Protein AF-A0A2N2PX32-F1 (afdb_monomer)

Nearest PDB structures (foldseek):
  2h36-assembly1_X  TM=6.990E-01  e=6.502E-02  Sulfolobus islandicus filamentous virus
  5evh-assembly1_A-2  TM=5.355E-01  e=1.641E-01  Kribbella flavida DSM 17836
  3blz-assembly1_D  TM=6.527E-01  e=1.976E+00  Shewanella baltica OS155
  2c11-assembly2_D  TM=5.152E-01  e=2.218E+00  Homo sapiens
  2c10-assembly2_C  TM=5.177E-01  e=2.963E+00  Homo sapiens

Solvent-accessible surface area (backbone atoms only — not comparable to full-atom values): 11034 Å² total; per-residue (Å²): 134,66,88,46,91,34,64,37,62,70,58,41,52,50,50,50,36,48,42,57,74,58,55,36,45,92,51,42,73,44,69,49,61,63,47,76,48,83,49,101,78,36,36,38,38,37,38,33,37,33,30,74,81,63,25,36,41,39,34,38,35,35,30,35,78,55,96,70,26,23,32,74,59,26,39,37,42,38,37,41,39,68,70,22,38,34,42,33,43,37,34,56,77,61,81,76,66,93,85,62,85,84,57,82,46,43,89,88,71,73,54,72,78,50,56,24,24,37,35,40,33,31,41,72,93,44,34,100,53,61,83,79,45,63,76,57,29,42,69,95,56,39,54,69,41,72,48,74,90,79,50,72,48,54,57,51,45,54,47,34,56,77,76,35,60,92,52,54,74,47,56,79,76,41,82,52,75,79,47,64,64,48,43,62,73,76,42,73,74,63,69,80,73,114

Secondary structure (DSSP, 8-state):
--S---SSHHHHHHHHHHIIIIISTTTEEEEEEEEEEEETTEEEEEEEEEETTS-EEEEEEEEEEETTEEEEEEEEEEEE-TTSEEEEEEE-SS-PPTT-TTS---TTT-PPPPSEEEEEEE-GGG-TTGGGS-GGGBTT---EEE-----HHHHHHHHHHHH-GGGGGGGGGS--HHHHHHHHHH-TTGGGG-

Mean predicted aligned error: 9.81 Å

pLDDT: mean 76.53, std 17.72, range [29.8, 95.81]

Radius of gyration: 17.45 Å; Cα contacts (8 Å, |Δi|>4): 334; chains: 1; bounding box: 39×48×45 Å

Sequence (194 aa):
MSLIQEPSVGKYANRMKGLFYTHLEPIAVSTKGPTSTPARDQTILEYGVTFCDNSILRGMETLIEEGGRVEAIRYGYEYQRPSGFFFFYEMEQTPQPPGDKDSPIDAATQIRKPYCHLHVGAQKESIDRLEGFPPELRKHDGPHYGTFRVSLDYVLAVIVVNYFPEHKAVLSALNLGDFLDRTRTQFPTAYHLI

Foldseek 3Di:
DAPFPALDPVVVLVLQQCLVVPLCVVFFPDWPRWDWDDDPQWIKTWIWTQTPQRKIKIKIFIWGRDPRTIHTLWMKIKIAGLQQKIKIWTADNDPDDPPDPPAPQVPPPSDHAARIWMFIAGDPVRHPCSVPDDPCRYPPNTDTHDDDDDDPLRVVQVCCLQPVVVSCVSNVSGPCPVPVVVCVPPPVPVVVSD

Structure (mmCIF, N/CA/C/O backbone):
data_AF-A0A2N2PX32-F1
#
_entry.id   AF-A0A2N2PX32-F1
#
loop_
_atom_site.group_PDB
_atom_site.id
_atom_site.type_symbol
_atom_site.label_atom_id
_atom_site.label_alt_id
_atom_site.label_comp_id
_atom_site.label_asym_id
_atom_site.label_entity_id
_atom_site.label_seq_id
_atom_site.pdbx_PDB_ins_code
_atom_site.Cartn_x
_atom_site.Cartn_y
_atom_site.Cartn_z
_atom_site.occupancy
_atom_site.B_iso_or_equiv
_atom_site.auth_seq_id
_atom_site.auth_comp_id
_atom_site.auth_asym_id
_atom_site.auth_atom_id
_atom_site.pdbx_PDB_model_num
ATOM 1 N N . MET A 1 1 ? -15.756 9.655 6.479 1.00 53.34 1 MET A N 1
ATOM 2 C CA . MET A 1 1 ? -16.254 8.297 6.141 1.00 53.34 1 MET A CA 1
ATOM 3 C C . MET A 1 1 ? -15.052 7.373 6.144 1.00 53.34 1 MET A C 1
ATOM 5 O O . MET A 1 1 ? -14.137 7.625 5.367 1.00 53.34 1 MET A O 1
ATOM 9 N N . SER A 1 2 ? -15.042 6.372 7.026 1.00 56.12 2 SER A N 1
ATOM 10 C CA . SER A 1 2 ? -13.929 5.424 7.148 1.00 56.12 2 SER A CA 1
ATOM 11 C C . SER A 1 2 ? -13.837 4.490 5.934 1.00 56.12 2 SER A C 1
ATOM 13 O O . SER A 1 2 ? -14.863 4.088 5.388 1.00 56.12 2 SER A O 1
ATOM 15 N N . LEU A 1 3 ? -12.606 4.167 5.525 1.00 69.12 3 LEU A N 1
ATOM 16 C CA . LEU A 1 3 ? -12.288 3.120 4.545 1.00 69.12 3 LEU A CA 1
ATOM 17 C C . LEU A 1 3 ? -12.084 1.742 5.186 1.00 69.12 3 LEU A C 1
ATOM 19 O O . LEU A 1 3 ? -11.936 0.748 4.481 1.00 69.12 3 LEU A O 1
ATOM 23 N N . ILE A 1 4 ? -12.028 1.691 6.514 1.00 76.44 4 ILE A N 1
ATOM 24 C CA . ILE A 1 4 ? -11.769 0.483 7.281 1.00 76.44 4 ILE A CA 1
ATOM 25 C C . ILE A 1 4 ? -13.086 0.058 7.927 1.00 76.44 4 ILE A C 1
ATOM 27 O O . ILE A 1 4 ? -13.679 0.789 8.717 1.00 76.44 4 ILE A O 1
ATOM 31 N N . GLN A 1 5 ? -13.548 -1.142 7.584 1.00 75.75 5 GLN A N 1
ATOM 32 C CA . GLN A 1 5 ? -14.826 -1.682 8.063 1.00 75.75 5 GLN A CA 1
ATOM 33 C C . GLN A 1 5 ? -14.715 -2.421 9.407 1.00 75.75 5 GLN A C 1
ATOM 35 O O . GLN A 1 5 ? -15.693 -2.975 9.904 1.00 75.75 5 GLN A O 1
ATOM 40 N N . GLU A 1 6 ? -13.526 -2.441 10.003 1.00 84.19 6 GLU A N 1
ATOM 41 C CA . GLU A 1 6 ? -13.272 -3.168 11.240 1.00 84.19 6 GLU A CA 1
ATOM 42 C C . GLU A 1 6 ? -13.721 -2.370 12.473 1.00 84.19 6 GLU A C 1
ATOM 44 O O . GLU A 1 6 ? -13.539 -1.149 12.526 1.00 84.19 6 GLU A O 1
ATOM 49 N N . PRO A 1 7 ? -14.282 -3.043 13.495 1.00 79.88 7 PRO A N 1
ATOM 50 C CA . PRO A 1 7 ? -14.828 -2.368 14.669 1.00 79.88 7 PRO A CA 1
ATOM 51 C C . PRO A 1 7 ? -13.762 -2.048 15.727 1.00 79.88 7 PRO A C 1
ATOM 53 O O . PRO A 1 7 ? -14.075 -1.403 16.721 1.00 79.88 7 PRO A O 1
ATOM 56 N N . SER A 1 8 ? -12.524 -2.526 15.553 1.00 88.50 8 SER A N 1
ATOM 57 C CA . SER A 1 8 ? -11.384 -2.160 16.399 1.00 88.50 8 SER A CA 1
ATOM 58 C C . SER A 1 8 ? -10.055 -2.309 15.662 1.00 88.50 8 SER A C 1
ATOM 60 O O . SER A 1 8 ? -9.912 -3.135 14.753 1.00 88.50 8 SER A O 1
ATOM 62 N N . VAL A 1 9 ? -9.056 -1.540 16.089 1.00 87.69 9 VAL A N 1
ATOM 63 C CA . VAL A 1 9 ? -7.689 -1.554 15.559 1.00 87.69 9 VAL A CA 1
ATOM 64 C C . VAL A 1 9 ? -7.074 -2.937 15.719 1.00 87.69 9 VAL A C 1
ATOM 66 O O . VAL A 1 9 ? -6.400 -3.416 14.813 1.00 87.69 9 VAL A O 1
ATOM 69 N N . GLY A 1 10 ? -7.349 -3.626 16.831 1.00 86.88 10 GLY A N 1
ATOM 70 C CA . GLY A 1 10 ? -6.870 -4.992 17.049 1.00 86.88 10 GLY A CA 1
ATOM 71 C C . GLY A 1 10 ? -7.393 -5.981 16.001 1.00 86.88 10 GLY A C 1
ATOM 72 O O . GLY A 1 10 ? -6.627 -6.800 15.490 1.00 86.88 10 GLY A O 1
ATOM 73 N N . LYS A 1 11 ? -8.678 -5.891 15.632 1.00 89.19 11 LYS A N 1
ATOM 74 C CA . LYS A 1 11 ? -9.256 -6.726 14.564 1.00 89.19 11 LYS A CA 1
ATOM 75 C C . LYS A 1 11 ? -8.693 -6.361 13.199 1.00 89.19 11 LYS A C 1
ATOM 77 O O . LYS A 1 11 ? -8.318 -7.260 12.452 1.00 89.19 11 LYS A O 1
ATOM 82 N N . TYR A 1 12 ? -8.539 -5.069 12.922 1.00 89.69 12 TYR A N 1
ATOM 83 C CA . TYR A 1 12 ? -7.900 -4.601 11.698 1.00 89.69 12 TYR A CA 1
ATOM 84 C C . TYR A 1 12 ? -6.460 -5.098 11.558 1.00 89.69 12 TYR A C 1
ATOM 86 O O . TYR A 1 12 ? -6.130 -5.737 10.562 1.00 89.69 12 TYR A O 1
ATOM 94 N N . ALA A 1 13 ? -5.627 -4.920 12.584 1.00 88.50 13 ALA A N 1
ATOM 95 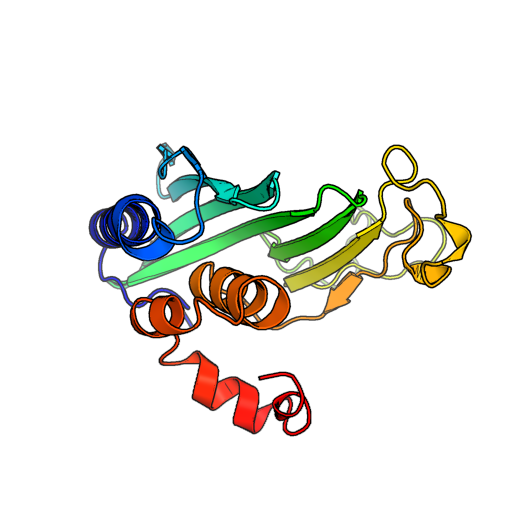C CA . ALA A 1 13 ? -4.253 -5.406 12.595 1.00 88.50 13 ALA A CA 1
ATOM 96 C C . ALA A 1 13 ? -4.186 -6.932 12.406 1.00 88.50 13 ALA A C 1
ATOM 98 O O . ALA A 1 13 ? -3.346 -7.421 11.653 1.00 88.50 13 ALA A O 1
ATOM 99 N N . ASN A 1 14 ? -5.086 -7.695 13.037 1.00 89.06 14 ASN A N 1
ATOM 100 C CA . ASN A 1 14 ? -5.154 -9.149 12.863 1.00 89.06 14 ASN A CA 1
ATOM 101 C C . ASN A 1 14 ? -5.591 -9.559 11.451 1.00 89.06 14 ASN A C 1
ATOM 103 O O . ASN A 1 14 ? -4.994 -10.475 10.884 1.00 89.06 14 ASN A O 1
ATOM 107 N N . ARG A 1 15 ? -6.567 -8.865 10.853 1.00 90.75 15 ARG A N 1
ATOM 108 C CA . ARG A 1 15 ? -6.935 -9.064 9.445 1.00 90.75 15 ARG A CA 1
ATOM 109 C C . ARG A 1 15 ? -5.739 -8.804 8.538 1.00 90.75 15 ARG A C 1
ATOM 111 O O . ARG A 1 15 ? -5.472 -9.603 7.648 1.00 90.75 15 ARG A O 1
ATOM 118 N N . MET A 1 16 ? -4.984 -7.735 8.797 1.00 89.19 16 MET A N 1
ATOM 119 C CA . MET A 1 16 ? -3.771 -7.435 8.040 1.00 89.19 16 MET A CA 1
ATOM 120 C C . MET A 1 16 ? -2.706 -8.512 8.204 1.00 89.19 16 MET A C 1
ATOM 122 O O . MET A 1 16 ? -2.146 -8.951 7.208 1.00 89.19 16 MET A O 1
ATOM 126 N N . LYS A 1 17 ? -2.488 -9.048 9.409 1.00 88.00 17 LYS A N 1
ATOM 127 C CA . LYS A 1 17 ? -1.620 -10.228 9.578 1.00 88.00 17 LYS A CA 1
ATOM 128 C C . LYS A 1 17 ? -2.084 -11.387 8.696 1.00 88.00 17 LYS A C 1
ATOM 130 O O . LYS A 1 17 ? -1.275 -11.911 7.941 1.00 88.00 17 LYS A O 1
ATOM 135 N N . GLY A 1 18 ? -3.366 -11.751 8.748 1.00 88.75 18 GLY A N 1
ATOM 136 C CA . GLY A 1 18 ? -3.920 -12.829 7.921 1.00 88.75 18 GLY A CA 1
ATOM 137 C C . GLY A 1 18 ? -3.747 -12.583 6.418 1.00 88.75 18 GLY A C 1
ATOM 138 O O . GLY A 1 18 ? -3.336 -13.481 5.687 1.00 88.75 18 GLY A O 1
ATOM 139 N N . LEU A 1 19 ? -3.971 -11.348 5.961 1.00 89.50 19 LEU A N 1
ATOM 140 C CA . LEU A 1 19 ? -3.754 -10.958 4.568 1.00 89.50 19 LEU A CA 1
ATOM 141 C C . LEU A 1 19 ? -2.309 -11.225 4.131 1.00 89.50 19 LEU A C 1
ATOM 143 O O . LEU A 1 19 ? -2.093 -11.948 3.163 1.00 89.50 19 LEU A O 1
ATOM 147 N N . PHE A 1 20 ? -1.327 -10.702 4.866 1.00 88.12 20 PHE A N 1
ATOM 148 C CA . PHE A 1 20 ? 0.082 -10.843 4.498 1.00 88.12 20 PHE A CA 1
ATOM 149 C C . PHE A 1 20 ? 0.599 -12.281 4.645 1.00 88.12 20 PHE A C 1
ATOM 151 O O . PHE A 1 20 ? 1.288 -12.762 3.754 1.00 88.12 20 PHE A O 1
ATOM 158 N N . TYR A 1 21 ? 0.267 -12.975 5.736 1.00 85.12 21 TYR A N 1
ATOM 159 C CA . TYR A 1 21 ? 0.834 -14.298 6.030 1.00 85.12 21 TYR A CA 1
ATOM 160 C C . TYR A 1 21 ? 0.129 -15.465 5.338 1.00 85.12 21 TYR A C 1
ATOM 162 O O . TYR A 1 21 ? 0.706 -16.543 5.258 1.00 85.12 21 TYR A O 1
ATOM 170 N N . THR A 1 22 ? -1.114 -15.292 4.889 1.00 87.69 22 THR A N 1
ATOM 171 C CA . THR A 1 22 ? -1.901 -16.388 4.305 1.00 87.69 22 THR A CA 1
ATOM 172 C C . THR A 1 22 ? -2.291 -16.086 2.871 1.00 87.69 22 THR A C 1
ATOM 174 O O . THR A 1 22 ? -2.062 -16.892 1.980 1.00 87.69 22 THR A O 1
ATOM 177 N N . HIS A 1 23 ? -2.871 -14.917 2.619 1.00 89.00 23 HIS A N 1
ATOM 178 C CA . HIS A 1 23 ? -3.459 -14.640 1.311 1.00 89.00 23 HIS A CA 1
ATOM 179 C C . HIS A 1 23 ? -2.448 -14.114 0.289 1.00 89.00 23 HIS A C 1
ATOM 181 O O . HIS A 1 23 ? -2.607 -14.384 -0.897 1.00 89.00 23 HIS A O 1
ATOM 187 N N . LEU A 1 24 ? -1.404 -13.403 0.728 1.00 90.19 24 LEU A N 1
ATOM 188 C CA . LEU A 1 24 ? -0.313 -12.964 -0.148 1.00 90.19 24 LEU A CA 1
ATOM 189 C C . LEU A 1 24 ? 0.775 -14.027 -0.350 1.00 90.19 24 LEU A C 1
ATOM 191 O O . LEU A 1 24 ? 1.642 -13.816 -1.193 1.00 90.19 24 LEU A O 1
ATOM 195 N N . GLU A 1 25 ? 0.722 -15.165 0.353 1.00 90.56 25 GLU A N 1
ATOM 196 C CA . GLU A 1 25 ? 1.694 -16.265 0.219 1.00 90.56 25 GLU A CA 1
ATOM 197 C C . GLU A 1 25 ? 2.012 -16.633 -1.247 1.00 90.56 25 GLU A C 1
ATOM 199 O O . GLU A 1 25 ? 3.194 -16.755 -1.564 1.00 90.56 25 GLU A O 1
ATOM 204 N N . PRO A 1 26 ? 1.039 -16.723 -2.183 1.00 91.62 26 PRO A N 1
ATOM 205 C CA . PRO A 1 26 ? 1.335 -17.118 -3.562 1.00 91.62 26 PRO A CA 1
ATOM 206 C C . PRO A 1 26 ? 2.256 -16.154 -4.321 1.00 91.62 26 PRO A C 1
ATOM 208 O O . PRO A 1 26 ? 2.847 -16.550 -5.321 1.00 91.62 26 PRO A O 1
ATOM 211 N N . ILE A 1 27 ? 2.353 -14.897 -3.875 1.00 92.00 27 ILE A N 1
ATOM 212 C CA . ILE A 1 27 ? 3.115 -13.833 -4.546 1.00 92.00 27 ILE A CA 1
ATOM 213 C C . ILE A 1 27 ? 4.206 -13.218 -3.668 1.00 92.00 27 ILE A C 1
ATOM 215 O O . ILE A 1 27 ? 5.006 -12.425 -4.160 1.00 92.00 27 ILE A O 1
ATOM 219 N N . ALA A 1 28 ? 4.261 -13.558 -2.380 1.00 91.81 28 ALA A N 1
ATOM 220 C CA . ALA A 1 28 ? 5.188 -12.988 -1.412 1.00 91.81 28 ALA A CA 1
ATOM 221 C C . ALA A 1 28 ? 6.331 -13.960 -1.093 1.00 91.81 28 ALA A C 1
ATOM 223 O O . ALA A 1 28 ? 6.104 -15.111 -0.738 1.00 91.81 28 ALA A O 1
ATOM 224 N N . VAL A 1 29 ? 7.573 -13.473 -1.143 1.00 90.25 29 VAL A N 1
ATOM 225 C CA . VAL A 1 29 ? 8.761 -14.229 -0.694 1.00 90.25 29 VAL A CA 1
ATOM 226 C C . VAL A 1 29 ? 9.165 -13.884 0.731 1.00 90.25 29 VAL A C 1
ATOM 228 O O . VAL A 1 29 ? 9.784 -14.690 1.420 1.00 90.25 29 VAL A O 1
ATOM 231 N N . SER A 1 30 ? 8.828 -12.681 1.196 1.00 87.44 30 SER A N 1
ATOM 232 C CA . SER A 1 30 ? 9.006 -12.319 2.596 1.00 87.44 30 SER A CA 1
ATOM 233 C C . SER A 1 30 ? 8.004 -11.258 3.009 1.00 87.44 30 SER A C 1
ATOM 235 O O . SER A 1 30 ? 7.693 -10.346 2.244 1.0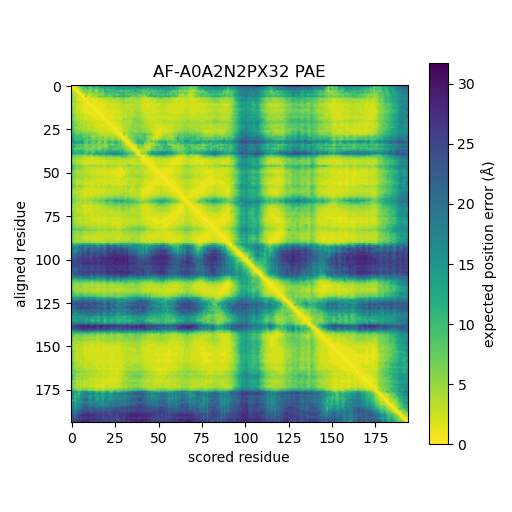0 87.44 30 SER A O 1
ATOM 237 N N . THR A 1 31 ? 7.535 -11.352 4.246 1.00 83.19 31 THR A N 1
ATOM 238 C CA . THR A 1 31 ? 6.620 -10.378 4.836 1.00 83.19 31 THR A CA 1
ATOM 239 C C . THR A 1 31 ? 7.188 -9.885 6.155 1.00 83.19 31 THR A C 1
ATOM 241 O O . THR A 1 31 ? 7.425 -10.667 7.078 1.00 83.19 31 THR A O 1
ATOM 244 N N . LYS A 1 32 ? 7.351 -8.572 6.277 1.00 76.88 32 LYS A N 1
ATOM 245 C CA . LYS A 1 32 ? 7.374 -7.894 7.569 1.00 76.88 32 LYS A CA 1
ATOM 246 C C . LYS A 1 32 ? 5.921 -7.653 7.952 1.00 76.88 32 LYS A C 1
ATOM 248 O O . LYS A 1 32 ? 5.277 -6.742 7.432 1.00 76.88 32 LYS A O 1
ATOM 253 N N . GLY A 1 33 ? 5.396 -8.540 8.797 1.00 62.12 33 GLY A N 1
ATOM 254 C CA . GLY A 1 33 ? 4.027 -8.433 9.286 1.00 62.12 33 GLY A CA 1
ATOM 255 C C . GLY A 1 33 ? 3.781 -7.087 9.975 1.00 62.12 33 GLY A C 1
ATOM 256 O O . GLY A 1 33 ? 4.742 -6.445 10.413 1.00 62.12 33 GLY A O 1
ATOM 257 N N . PRO A 1 34 ? 2.509 -6.668 10.094 1.00 69.62 34 PRO A N 1
ATOM 258 C CA . PRO A 1 34 ? 2.163 -5.420 10.752 1.00 69.62 34 PRO A CA 1
ATOM 259 C C . PRO A 1 34 ? 2.795 -5.319 12.131 1.00 69.62 34 PRO A C 1
ATOM 261 O O . PRO A 1 34 ? 2.478 -6.113 13.026 1.00 69.62 34 PRO A O 1
ATOM 264 N N . THR A 1 35 ? 3.653 -4.321 12.298 1.00 77.69 35 THR A N 1
ATOM 265 C CA . THR A 1 35 ? 4.139 -3.912 13.614 1.00 77.69 35 THR A CA 1
ATOM 266 C C . THR A 1 35 ? 3.229 -2.801 14.107 1.00 77.69 35 THR A C 1
ATOM 268 O O . THR A 1 35 ? 3.018 -1.817 13.403 1.00 77.69 35 THR A O 1
ATOM 271 N N . SER A 1 36 ? 2.631 -2.997 15.282 1.00 78.81 36 SER A N 1
ATOM 272 C CA . SER A 1 36 ? 1.709 -2.036 15.882 1.00 78.81 36 SER A CA 1
ATOM 273 C C . SER A 1 36 ? 2.384 -1.291 17.022 1.00 78.81 36 SER A C 1
ATOM 275 O O . SER A 1 36 ? 2.762 -1.918 18.014 1.00 78.81 36 SER A O 1
ATOM 277 N N . THR A 1 37 ? 2.462 0.031 16.912 1.00 81.31 37 THR A N 1
ATOM 278 C CA . THR A 1 37 ? 2.984 0.897 17.972 1.00 81.31 37 THR A CA 1
ATOM 279 C C . THR A 1 37 ? 1.856 1.788 18.499 1.00 81.31 37 THR A C 1
ATOM 281 O O . THR A 1 37 ? 1.357 2.633 17.750 1.00 81.31 37 THR A O 1
ATOM 284 N N . PRO A 1 38 ? 1.415 1.613 19.758 1.00 78.38 38 PRO A N 1
ATOM 285 C CA . PRO A 1 38 ? 0.421 2.497 20.359 1.00 78.38 38 PRO A CA 1
ATOM 286 C C . PRO A 1 38 ? 1.026 3.878 20.657 1.00 78.38 38 PRO A C 1
ATOM 288 O O . PRO A 1 38 ? 2.136 3.980 21.180 1.00 78.38 38 PRO A O 1
ATOM 291 N N . ALA A 1 39 ? 0.280 4.943 20.367 1.00 72.19 39 ALA A N 1
ATOM 292 C CA . ALA A 1 39 ? 0.655 6.331 20.621 1.00 72.19 39 ALA A CA 1
ATOM 293 C C . ALA A 1 39 ? -0.554 7.108 21.168 1.00 72.19 39 ALA A C 1
ATOM 295 O O . ALA A 1 39 ? -1.398 7.527 20.395 1.00 72.19 39 ALA A O 1
ATOM 296 N N . ARG A 1 40 ? -0.643 7.309 22.493 1.00 77.75 40 ARG A N 1
ATOM 297 C CA . ARG A 1 40 ? -1.775 7.962 23.200 1.00 77.75 40 ARG A CA 1
ATOM 298 C C . ARG A 1 40 ? -3.172 7.477 22.758 1.00 77.75 40 ARG A C 1
ATOM 300 O O . ARG A 1 40 ? -3.692 6.557 23.373 1.00 77.75 40 ARG A O 1
ATOM 307 N N . ASP A 1 41 ? -3.765 8.121 21.758 1.00 80.75 41 ASP A N 1
ATOM 308 C CA . ASP A 1 41 ? -5.102 7.922 21.179 1.00 80.75 41 ASP A CA 1
ATOM 309 C C . ASP A 1 41 ? -5.069 7.316 19.760 1.00 80.75 41 ASP A C 1
ATOM 311 O O . ASP A 1 41 ? -6.101 7.138 19.117 1.00 80.75 41 ASP A O 1
ATOM 315 N N . GLN A 1 42 ? -3.874 6.992 19.273 1.00 88.38 42 GLN A N 1
ATOM 316 C CA . GLN A 1 42 ? -3.590 6.515 17.928 1.00 88.38 42 GLN A CA 1
ATOM 317 C C . GLN A 1 42 ? -2.846 5.180 17.969 1.00 88.38 42 GLN A C 1
ATOM 319 O O . GLN A 1 42 ? -2.143 4.844 18.925 1.00 88.38 42 GLN A O 1
ATOM 324 N N . THR A 1 43 ? -2.956 4.415 16.889 1.00 89.88 43 THR A N 1
ATOM 325 C CA . THR A 1 43 ? -2.112 3.247 16.635 1.00 89.88 43 THR A CA 1
ATOM 326 C C . THR A 1 43 ? -1.441 3.388 15.285 1.00 89.88 43 THR A C 1
ATOM 328 O O . THR A 1 43 ? -2.112 3.585 14.277 1.00 89.88 43 THR A O 1
ATOM 331 N N . ILE A 1 44 ? -0.119 3.252 15.263 1.00 91.12 44 ILE A N 1
ATOM 332 C CA . ILE A 1 44 ? 0.650 3.212 14.023 1.00 91.12 44 ILE A CA 1
ATOM 333 C C . ILE A 1 44 ? 0.814 1.750 13.619 1.00 91.12 44 ILE A C 1
ATOM 335 O O . ILE A 1 44 ? 1.294 0.948 14.424 1.00 91.12 44 ILE A O 1
ATOM 339 N N . LEU A 1 45 ? 0.410 1.410 12.397 1.00 91.56 45 LEU A N 1
ATOM 340 C CA . LEU A 1 45 ? 0.658 0.109 11.781 1.00 91.56 45 LEU A CA 1
ATOM 341 C C . LEU A 1 45 ? 1.656 0.262 10.639 1.00 91.56 45 LEU A C 1
ATOM 343 O O . LEU A 1 45 ? 1.445 1.071 9.741 1.00 91.56 45 LEU A O 1
ATOM 347 N N . GLU A 1 46 ? 2.721 -0.533 10.666 1.00 92.00 46 GLU A N 1
ATOM 348 C CA . GLU A 1 46 ? 3.743 -0.567 9.617 1.00 92.00 46 GLU A CA 1
ATOM 349 C C . GLU A 1 46 ? 3.803 -1.942 8.962 1.00 92.00 46 GLU A C 1
ATOM 351 O O . GLU A 1 46 ? 3.872 -2.953 9.660 1.00 92.00 46 GLU A O 1
ATOM 356 N N . TYR A 1 47 ? 3.842 -1.982 7.633 1.00 88.94 47 TYR A N 1
ATOM 357 C CA . TYR A 1 47 ? 3.815 -3.207 6.837 1.00 88.94 47 TYR A CA 1
ATOM 358 C C . TYR A 1 47 ? 4.967 -3.231 5.838 1.00 88.94 47 TYR A C 1
ATOM 360 O O . TYR A 1 47 ? 5.373 -2.196 5.303 1.00 88.94 47 TYR A O 1
ATOM 368 N N . GLY A 1 48 ? 5.450 -4.428 5.517 1.00 92.00 48 GLY A N 1
ATOM 369 C CA . GLY A 1 48 ? 6.367 -4.622 4.403 1.00 92.00 48 GLY A CA 1
ATOM 370 C C . GLY A 1 48 ? 6.189 -5.985 3.755 1.00 92.00 48 GLY A C 1
ATOM 371 O O . GLY A 1 48 ? 6.057 -6.992 4.444 1.00 92.00 48 GLY A O 1
ATOM 372 N N . VAL A 1 49 ? 6.237 -6.041 2.433 1.00 93.88 49 VAL A N 1
ATOM 373 C CA . VAL A 1 49 ? 6.287 -7.296 1.681 1.00 93.88 49 VAL A CA 1
ATOM 374 C C . VAL A 1 49 ? 7.290 -7.171 0.549 1.00 93.88 49 VAL A C 1
ATOM 376 O O . VAL A 1 49 ? 7.358 -6.142 -0.119 1.00 93.88 49 VAL A O 1
ATOM 379 N N . THR A 1 50 ? 8.068 -8.228 0.361 1.00 95.44 50 THR A N 1
ATOM 380 C CA . THR A 1 50 ? 8.847 -8.454 -0.853 1.00 95.44 50 THR A CA 1
ATOM 381 C C . THR A 1 50 ? 8.130 -9.526 -1.653 1.00 95.44 50 THR A C 1
ATOM 383 O O . THR A 1 50 ? 7.868 -10.614 -1.129 1.00 95.44 50 THR A O 1
ATOM 386 N N . PHE A 1 51 ? 7.815 -9.218 -2.904 1.00 95.38 51 PHE A N 1
ATOM 387 C CA . PHE A 1 51 ? 7.142 -10.128 -3.818 1.00 95.38 51 PHE A CA 1
ATOM 388 C C . PHE A 1 51 ? 8.139 -11.004 -4.584 1.00 95.38 51 PHE A C 1
ATOM 390 O O . PHE A 1 51 ? 9.344 -10.740 -4.596 1.00 95.38 51 PHE A O 1
ATOM 397 N N . CYS A 1 52 ? 7.644 -12.063 -5.223 1.00 94.56 52 CYS A N 1
ATOM 398 C CA . CYS A 1 52 ? 8.462 -13.038 -5.948 1.00 94.56 52 CYS A CA 1
ATOM 399 C C . CYS A 1 52 ? 9.212 -12.466 -7.161 1.00 94.56 52 CYS A C 1
ATOM 401 O O . CYS A 1 52 ? 10.238 -13.018 -7.554 1.00 94.56 52 CYS A O 1
ATOM 403 N N . ASP A 1 53 ? 8.770 -11.331 -7.705 1.00 92.94 53 ASP A N 1
ATOM 404 C CA . ASP A 1 53 ? 9.479 -10.584 -8.749 1.00 92.94 53 ASP A CA 1
ATOM 405 C C . ASP A 1 53 ? 10.558 -9.630 -8.190 1.00 92.94 53 ASP A C 1
ATOM 407 O O . ASP A 1 53 ? 11.167 -8.880 -8.950 1.00 92.94 53 ASP A O 1
ATOM 411 N N . ASN A 1 54 ? 10.826 -9.672 -6.878 1.00 93.06 54 ASN A N 1
ATOM 412 C CA . ASN A 1 54 ? 11.698 -8.770 -6.114 1.00 93.06 54 ASN A CA 1
ATOM 413 C C . ASN A 1 54 ? 11.194 -7.323 -5.979 1.00 93.06 54 ASN A C 1
ATOM 415 O O . ASN A 1 54 ? 11.941 -6.457 -5.516 1.00 93.06 54 ASN A O 1
ATOM 419 N N . SER A 1 55 ? 9.948 -7.033 -6.353 1.00 94.81 55 SER A N 1
ATOM 420 C CA . SER A 1 55 ? 9.311 -5.773 -5.976 1.00 94.81 55 SER A CA 1
ATOM 421 C C . SER A 1 55 ? 9.015 -5.731 -4.477 1.00 94.81 55 SER A C 1
ATOM 423 O O . SER A 1 55 ? 8.956 -6.755 -3.791 1.00 94.81 55 SER A O 1
ATOM 425 N N . ILE A 1 56 ? 8.872 -4.523 -3.941 1.00 95.31 56 ILE A N 1
ATOM 426 C CA . ILE A 1 56 ? 8.709 -4.273 -2.513 1.00 95.31 56 ILE A CA 1
ATOM 427 C C . ILE A 1 56 ? 7.531 -3.325 -2.320 1.00 95.31 56 ILE A C 1
ATOM 429 O O . ILE A 1 56 ? 7.515 -2.247 -2.903 1.00 95.31 56 ILE A O 1
ATOM 433 N N . LEU A 1 57 ? 6.586 -3.691 -1.455 1.00 95.81 57 LEU A N 1
ATOM 434 C CA . LEU A 1 57 ? 5.583 -2.776 -0.910 1.00 95.81 57 LEU A CA 1
ATOM 435 C C . LEU A 1 57 ? 5.922 -2.478 0.550 1.00 95.81 57 LEU A C 1
ATOM 437 O O . LEU A 1 57 ? 6.137 -3.394 1.345 1.00 95.81 57 LEU A O 1
ATOM 441 N N . ARG A 1 58 ? 5.942 -1.198 0.913 1.00 95.50 58 ARG A N 1
ATOM 442 C CA . ARG A 1 58 ? 6.042 -0.707 2.291 1.00 95.50 58 ARG A CA 1
ATOM 443 C C . ARG A 1 58 ? 4.831 0.153 2.593 1.00 95.50 58 ARG A C 1
ATOM 445 O O . ARG A 1 58 ? 4.389 0.920 1.743 1.00 95.50 58 ARG A O 1
ATOM 452 N N . GLY A 1 59 ? 4.292 0.020 3.794 1.00 93.81 59 GLY A N 1
ATOM 453 C CA . GLY A 1 59 ? 3.109 0.755 4.209 1.00 93.81 59 GLY A CA 1
ATOM 454 C C . GLY A 1 59 ? 3.240 1.282 5.626 1.00 93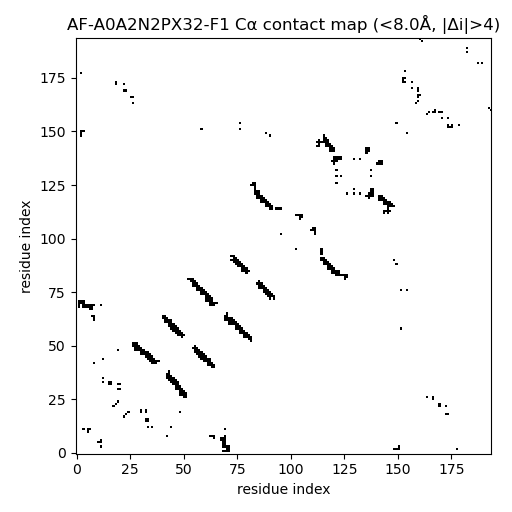.81 59 GLY A C 1
ATOM 455 O O . GLY A 1 59 ? 3.823 0.612 6.475 1.00 93.81 59 GLY A O 1
ATOM 456 N N . MET A 1 60 ? 2.647 2.441 5.886 1.00 93.88 60 MET A N 1
ATOM 457 C CA . MET A 1 60 ? 2.385 2.940 7.230 1.00 93.88 60 MET A CA 1
ATOM 458 C C . MET A 1 60 ? 0.979 3.534 7.284 1.00 93.88 60 MET A C 1
ATOM 460 O O . MET A 1 60 ? 0.585 4.272 6.384 1.00 93.88 60 MET A O 1
ATOM 464 N N . GLU A 1 61 ? 0.232 3.232 8.339 1.00 93.19 61 GLU A N 1
ATOM 465 C CA . GLU A 1 61 ? -1.069 3.825 8.641 1.00 93.19 61 GLU A CA 1
ATOM 466 C C . GLU A 1 61 ? -1.074 4.350 10.074 1.00 93.19 61 GLU A C 1
ATOM 468 O O . GLU A 1 61 ? -0.616 3.673 10.992 1.00 93.19 61 GLU A O 1
ATOM 473 N N . THR A 1 62 ? -1.626 5.543 10.284 1.00 92.25 62 THR A N 1
ATOM 474 C CA . THR A 1 62 ? -1.972 6.045 11.619 1.00 92.25 62 THR A CA 1
ATOM 475 C C . THR A 1 62 ? -3.476 5.930 11.796 1.00 92.25 62 THR A C 1
ATOM 477 O O . THR A 1 62 ? -4.240 6.534 11.041 1.00 92.25 62 THR A O 1
ATOM 480 N N . LEU A 1 63 ? -3.888 5.138 12.778 1.00 91.38 63 LEU A N 1
ATOM 481 C CA . LEU A 1 63 ? -5.269 4.746 13.016 1.00 91.38 63 LEU A CA 1
ATOM 482 C C . LEU A 1 63 ? -5.800 5.354 14.310 1.00 91.38 63 LEU A C 1
ATOM 484 O O . LEU A 1 63 ? -5.084 5.387 15.308 1.00 91.38 63 LEU A O 1
ATOM 488 N N . ILE A 1 64 ? -7.072 5.734 14.308 1.00 90.38 64 ILE A N 1
ATOM 489 C CA . ILE A 1 64 ? -7.852 6.052 15.508 1.00 90.38 64 ILE A CA 1
ATOM 490 C C . ILE A 1 64 ? -9.078 5.145 15.588 1.00 90.38 64 ILE A C 1
ATOM 492 O O . ILE A 1 64 ? -9.553 4.633 14.572 1.00 90.38 64 ILE A O 1
ATOM 496 N N . GLU A 1 65 ? -9.601 4.963 16.798 1.00 88.62 65 GLU A N 1
ATOM 497 C CA . GLU A 1 65 ? -10.932 4.397 17.011 1.00 88.62 65 GLU A CA 1
ATOM 498 C C . GLU A 1 65 ? -11.905 5.527 17.342 1.00 88.62 65 GLU A C 1
ATOM 500 O O . GLU A 1 65 ? -11.801 6.162 18.389 1.00 88.62 65 GLU A O 1
ATOM 505 N N . GLU A 1 66 ? -12.870 5.768 16.459 1.00 83.12 66 GLU A N 1
ATOM 506 C CA . GLU A 1 66 ? -13.891 6.795 16.650 1.00 83.12 66 GLU A CA 1
ATOM 507 C C . GLU A 1 66 ? -15.271 6.227 16.303 1.00 83.12 66 GLU A C 1
ATOM 509 O O . GLU A 1 66 ? -15.467 5.575 15.276 1.00 83.12 66 GLU A O 1
ATOM 514 N N . GLY A 1 67 ? -16.247 6.417 17.197 1.00 78.19 67 GLY A N 1
ATOM 515 C CA . GLY A 1 67 ? -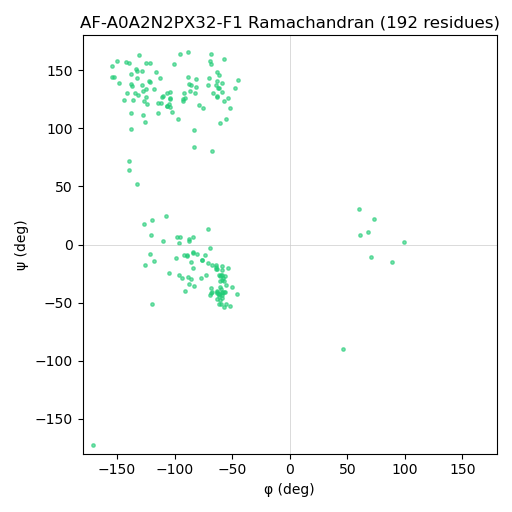17.621 5.955 16.971 1.00 78.19 67 GLY A CA 1
ATOM 516 C C . GLY A 1 67 ? -17.763 4.438 16.769 1.00 78.19 67 GLY A C 1
ATOM 517 O O . GLY A 1 67 ? -18.645 4.001 16.031 1.00 78.19 67 GLY A O 1
ATOM 518 N N . GLY A 1 68 ? -16.889 3.632 17.388 1.00 79.44 68 GLY A N 1
ATOM 519 C CA . GLY A 1 68 ? -16.889 2.168 17.252 1.00 79.44 68 GLY A CA 1
ATOM 520 C C . GLY A 1 68 ? -16.381 1.663 15.898 1.00 79.44 68 GLY A C 1
ATOM 521 O O . GLY A 1 68 ? -16.736 0.559 15.481 1.00 79.44 68 GLY A O 1
ATOM 522 N N . ARG A 1 69 ? -15.601 2.481 15.184 1.00 82.94 69 ARG A N 1
ATOM 523 C CA . ARG A 1 69 ? -14.975 2.146 13.901 1.00 82.94 69 ARG A CA 1
ATOM 524 C C . ARG A 1 69 ? -13.514 2.566 13.908 1.00 82.94 69 ARG A C 1
ATOM 526 O O . ARG A 1 69 ? -13.146 3.541 14.559 1.00 82.94 69 ARG A O 1
ATOM 533 N N . VAL A 1 70 ? -12.699 1.851 13.145 1.00 87.62 70 VAL A N 1
ATOM 534 C CA . VAL A 1 70 ? -11.319 2.262 12.868 1.00 87.62 70 VAL A CA 1
ATOM 535 C C . VAL A 1 70 ? -11.318 3.289 11.744 1.00 87.62 70 VAL A C 1
ATOM 537 O O . VAL A 1 70 ? -11.986 3.078 10.734 1.00 87.62 70 VAL A O 1
ATOM 540 N N . GLU A 1 71 ? -10.552 4.367 11.872 1.00 88.00 71 GLU A N 1
ATOM 541 C CA . GLU A 1 71 ? -10.275 5.314 10.788 1.00 88.00 71 GLU A CA 1
ATOM 542 C C . GLU A 1 71 ? -8.767 5.514 10.628 1.00 88.00 71 GLU A C 1
ATOM 544 O O . GLU A 1 71 ? -8.059 5.766 11.600 1.00 88.00 71 GLU A O 1
ATOM 549 N N . ALA A 1 72 ? -8.278 5.430 9.388 1.00 89.12 72 ALA A N 1
ATOM 550 C CA . ALA A 1 72 ? -6.946 5.910 9.051 1.00 89.12 72 ALA A CA 1
ATOM 551 C C . ALA A 1 72 ? -6.988 7.436 8.911 1.00 89.12 72 ALA A C 1
ATOM 553 O O . ALA A 1 72 ? -7.709 7.958 8.059 1.00 89.12 72 ALA A O 1
ATOM 554 N N . ILE A 1 73 ? -6.206 8.135 9.732 1.00 88.44 73 ILE A N 1
ATOM 555 C CA . ILE A 1 73 ? -6.044 9.600 9.704 1.00 88.44 73 ILE A CA 1
ATOM 556 C C . ILE A 1 73 ? -4.777 10.040 8.971 1.00 88.44 73 ILE A C 1
ATOM 558 O O . ILE A 1 73 ? -4.618 11.216 8.656 1.00 88.44 73 ILE A O 1
ATOM 562 N N . ARG A 1 74 ? -3.890 9.089 8.670 1.00 90.62 74 ARG A N 1
ATOM 563 C CA . ARG A 1 74 ? -2.709 9.256 7.821 1.00 90.62 74 ARG A CA 1
ATOM 564 C C . ARG A 1 74 ? -2.347 7.904 7.220 1.00 90.62 74 ARG A C 1
ATOM 566 O O . ARG A 1 74 ? -2.469 6.892 7.912 1.00 90.62 74 ARG A O 1
ATOM 573 N N . TYR A 1 75 ? -1.873 7.883 5.979 1.00 93.44 75 TYR A N 1
ATOM 574 C CA . TYR A 1 75 ? -1.246 6.688 5.419 1.00 93.44 75 TYR A CA 1
ATOM 575 C C . TYR A 1 75 ? -0.183 7.028 4.377 1.00 93.44 75 TYR A C 1
ATOM 577 O O . TYR A 1 75 ? -0.228 8.087 3.754 1.00 93.44 75 TYR A O 1
ATOM 585 N N . GLY A 1 76 ? 0.729 6.084 4.159 1.00 94.62 76 GLY A N 1
ATOM 586 C CA . GLY A 1 76 ? 1.668 6.065 3.045 1.00 94.62 76 GLY A CA 1
ATOM 587 C C . GLY A 1 76 ? 1.885 4.630 2.569 1.00 94.62 76 GLY A C 1
ATOM 588 O O . GLY A 1 76 ? 2.266 3.785 3.376 1.00 94.62 76 GLY A O 1
ATOM 589 N N . TYR A 1 77 ? 1.661 4.350 1.283 1.00 95.31 77 TYR A N 1
ATOM 590 C CA . TYR A 1 77 ? 1.858 3.035 0.660 1.00 95.31 77 TYR A CA 1
ATOM 591 C C . TYR A 1 77 ? 2.784 3.146 -0.547 1.00 95.31 77 TYR A C 1
ATOM 593 O O . TYR A 1 77 ? 2.384 3.643 -1.601 1.00 95.31 77 TYR A O 1
ATOM 601 N N . GLU A 1 78 ? 4.023 2.698 -0.390 1.00 95.00 78 GLU A N 1
ATOM 602 C CA . GLU A 1 78 ? 5.082 2.799 -1.389 1.00 95.00 78 GLU A CA 1
ATOM 603 C C . GLU A 1 78 ? 5.359 1.435 -2.012 1.00 95.00 78 GLU A C 1
ATOM 605 O O . GLU A 1 78 ? 5.775 0.506 -1.321 1.00 95.00 78 GLU A O 1
ATOM 610 N N . TYR A 1 79 ? 5.171 1.324 -3.323 1.00 94.81 79 TYR A N 1
ATOM 611 C CA . TYR A 1 79 ? 5.549 0.154 -4.102 1.00 94.81 79 TYR A CA 1
ATOM 612 C C . TYR A 1 79 ? 6.727 0.484 -5.010 1.00 94.81 79 TYR A C 1
ATOM 614 O O . TYR A 1 79 ? 6.669 1.440 -5.781 1.00 94.81 79 TYR A O 1
ATOM 622 N N . GLN A 1 80 ? 7.776 -0.328 -4.949 1.00 92.50 80 GLN A N 1
ATOM 623 C CA . GLN A 1 80 ? 8.990 -0.189 -5.744 1.00 92.50 80 GLN A CA 1
ATOM 624 C C . GLN A 1 80 ? 9.261 -1.479 -6.507 1.00 92.50 80 GLN A C 1
ATOM 626 O O . GLN A 1 80 ? 9.232 -2.568 -5.938 1.00 92.50 80 GLN A O 1
ATOM 631 N N . ARG A 1 81 ? 9.586 -1.361 -7.790 1.00 89.88 81 ARG A N 1
ATOM 632 C CA . ARG A 1 81 ? 10.014 -2.480 -8.627 1.00 89.88 81 ARG A CA 1
ATOM 633 C C . ARG A 1 81 ? 11.531 -2.507 -8.804 1.00 89.88 81 ARG A C 1
ATOM 635 O O . ARG A 1 81 ? 12.156 -1.448 -8.795 1.00 89.88 81 ARG A O 1
ATOM 642 N N . PRO A 1 82 ? 12.125 -3.682 -9.097 1.00 86.81 82 PRO A N 1
ATOM 643 C CA . PRO A 1 82 ? 13.557 -3.783 -9.399 1.00 86.81 82 PRO A CA 1
ATOM 644 C C . PRO A 1 82 ? 13.987 -2.922 -10.585 1.00 86.81 82 PRO A C 1
ATOM 646 O O . PRO A 1 82 ? 15.109 -2.440 -10.630 1.00 86.81 82 PRO A O 1
ATOM 649 N N . SER A 1 83 ? 13.068 -2.680 -11.522 1.00 80.62 83 SER A N 1
ATOM 650 C CA . SER A 1 83 ? 13.268 -1.781 -12.655 1.00 80.62 83 SER A CA 1
ATOM 651 C C . SER A 1 83 ? 13.298 -0.300 -12.264 1.00 80.62 83 SER A C 1
ATOM 653 O O . SER A 1 83 ? 13.059 0.531 -13.125 1.00 80.62 83 SER A O 1
ATOM 655 N N . GLY A 1 84 ? 13.415 0.055 -10.984 1.00 80.38 84 GLY A N 1
ATOM 656 C CA . GLY A 1 84 ? 13.401 1.432 -10.482 1.00 80.38 84 GLY A CA 1
ATOM 657 C C . GLY A 1 84 ? 12.054 2.158 -10.544 1.00 80.38 84 GLY A C 1
ATOM 658 O O . GLY A 1 84 ? 11.932 3.230 -9.955 1.00 80.38 84 GLY A O 1
ATOM 659 N N . PHE A 1 85 ? 11.043 1.611 -11.225 1.00 85.00 85 PHE A N 1
ATOM 660 C CA . PHE A 1 85 ? 9.687 2.163 -11.224 1.00 85.00 85 PHE A CA 1
ATOM 661 C C . PHE A 1 85 ? 9.087 2.093 -9.820 1.00 85.00 85 PHE A C 1
ATOM 663 O O . PHE A 1 85 ? 9.198 1.064 -9.151 1.00 85.00 85 PHE A O 1
ATOM 670 N N . PHE A 1 86 ? 8.407 3.154 -9.400 1.00 89.00 86 PHE A N 1
ATOM 671 C CA . PHE A 1 86 ? 7.677 3.177 -8.145 1.00 89.00 86 PHE A CA 1
ATOM 672 C C . PHE A 1 86 ? 6.364 3.943 -8.268 1.00 89.00 86 PHE A C 1
ATOM 674 O O . PHE A 1 86 ? 6.212 4.841 -9.101 1.00 89.00 86 PHE A O 1
ATOM 681 N N . PHE A 1 87 ? 5.441 3.620 -7.371 1.00 90.88 87 PHE A N 1
ATOM 682 C CA . PHE A 1 87 ? 4.318 4.484 -7.053 1.00 90.88 87 PHE A CA 1
ATOM 683 C C . PHE A 1 87 ? 4.161 4.603 -5.536 1.00 90.88 87 PHE A C 1
ATOM 685 O O . PHE A 1 87 ? 4.471 3.675 -4.790 1.00 90.88 87 PHE A O 1
ATOM 692 N N . PHE A 1 88 ? 3.668 5.748 -5.079 1.00 92.25 88 PHE A N 1
ATOM 693 C CA . PHE A 1 88 ? 3.478 6.055 -3.672 1.00 92.25 88 PHE A CA 1
ATOM 694 C C . PHE A 1 88 ? 2.135 6.753 -3.464 1.00 92.25 88 PHE A C 1
ATOM 696 O O . PHE A 1 88 ? 1.924 7.863 -3.950 1.00 92.25 88 PHE A O 1
ATOM 703 N N . TYR A 1 89 ? 1.219 6.083 -2.769 1.00 92.62 89 TYR A N 1
ATOM 704 C CA . TYR A 1 89 ? -0.041 6.674 -2.328 1.00 92.62 89 TYR A CA 1
ATOM 705 C C . TYR A 1 89 ? 0.134 7.271 -0.938 1.00 92.62 89 TYR A C 1
ATOM 707 O O . TYR A 1 89 ? 0.500 6.549 -0.015 1.00 92.62 89 TYR A O 1
ATOM 715 N N . GLU A 1 90 ? -0.200 8.545 -0.766 1.00 91.62 90 GLU A N 1
ATOM 716 C CA . GLU A 1 90 ? -0.057 9.246 0.509 1.00 91.62 90 GLU A CA 1
ATOM 717 C C . GLU A 1 90 ? -1.326 10.033 0.856 1.00 91.62 90 GLU A C 1
ATOM 719 O O . GLU A 1 90 ? -2.007 10.589 -0.014 1.00 91.62 90 GLU A O 1
ATOM 724 N N . MET A 1 91 ? -1.656 10.057 2.148 1.00 90.94 91 MET A N 1
ATOM 725 C CA . MET A 1 91 ? -2.631 10.973 2.728 1.00 90.94 91 MET A CA 1
ATOM 726 C C . MET A 1 91 ? -1.985 11.756 3.861 1.00 90.94 91 MET A C 1
ATOM 728 O O . MET A 1 91 ? -1.545 11.178 4.857 1.00 90.94 91 MET A O 1
ATOM 732 N N . GLU A 1 92 ? -1.997 13.076 3.709 1.00 77.44 92 GLU A N 1
ATOM 733 C CA . GLU A 1 92 ? -1.485 14.022 4.694 1.00 77.44 92 GLU A CA 1
ATOM 734 C C . GLU A 1 92 ? -2.355 14.048 5.959 1.00 77.44 92 GLU A C 1
ATOM 736 O O . GLU A 1 92 ? -3.546 13.735 5.938 1.00 77.44 92 GLU A O 1
ATOM 741 N N . GLN A 1 93 ? -1.766 14.439 7.089 1.00 61.94 93 GLN A N 1
ATOM 742 C CA . GLN A 1 93 ? -2.449 14.406 8.389 1.00 61.94 93 GLN A CA 1
ATOM 743 C C . GLN A 1 93 ? -3.516 15.510 8.528 1.00 61.94 93 GLN A C 1
ATOM 745 O O . GLN A 1 93 ? -4.506 15.333 9.237 1.00 61.94 93 GLN A O 1
ATOM 750 N N . THR A 1 94 ? -3.367 16.622 7.800 1.00 57.25 94 THR A N 1
ATOM 751 C CA . THR A 1 94 ? -4.300 17.755 7.853 1.00 57.25 94 THR A CA 1
ATOM 752 C C . THR A 1 94 ? -4.504 18.332 6.452 1.00 57.25 94 THR A C 1
ATOM 754 O O . THR A 1 94 ? -3.515 18.630 5.779 1.00 57.25 94 THR A O 1
ATOM 757 N N . PRO A 1 95 ? -5.751 18.546 5.987 1.00 52.56 95 PRO A N 1
ATOM 758 C CA . PRO A 1 95 ? -6.003 19.393 4.827 1.00 52.56 95 PRO A CA 1
ATOM 759 C C . PRO A 1 95 ? -5.489 20.794 5.167 1.00 52.56 95 PRO A C 1
ATOM 761 O O . PRO A 1 95 ? -6.081 21.487 5.993 1.00 52.56 95 PRO A O 1
ATOM 764 N N . GLN A 1 96 ? -4.346 21.198 4.614 1.00 49.59 96 GLN A N 1
ATOM 765 C CA . GLN A 1 96 ? -3.799 22.517 4.920 1.00 49.59 96 GLN A CA 1
ATOM 766 C C . GLN A 1 96 ? -4.729 23.596 4.342 1.00 49.59 96 GLN A C 1
ATOM 768 O O . GLN A 1 96 ? -5.106 23.508 3.166 1.00 49.59 96 GLN A O 1
ATOM 773 N N . PRO A 1 97 ? -5.123 24.613 5.128 1.00 44.59 97 PRO A N 1
ATOM 774 C CA . PRO A 1 97 ? -6.023 25.653 4.654 1.00 44.59 97 PRO A CA 1
ATOM 775 C C . PRO A 1 97 ? -5.402 26.419 3.469 1.00 44.59 97 PRO A C 1
ATOM 777 O O . PRO A 1 97 ? -4.180 26.621 3.424 1.00 44.59 97 PRO A O 1
ATOM 780 N N . PRO A 1 98 ? -6.211 26.872 2.490 1.00 44.94 98 PRO A N 1
ATOM 781 C CA . PRO A 1 98 ? -5.738 27.767 1.438 1.00 44.94 98 PRO A CA 1
ATOM 782 C C . PRO A 1 98 ? -5.066 29.001 2.060 1.00 44.94 98 PRO A C 1
ATOM 784 O O . PRO A 1 98 ? -5.669 29.667 2.895 1.00 44.94 98 PRO A O 1
ATOM 787 N N . GLY A 1 99 ? -3.826 29.307 1.668 1.00 47.06 99 GLY A N 1
ATOM 788 C CA . GLY A 1 99 ? -3.124 30.523 2.104 1.00 47.06 99 GLY A CA 1
ATOM 789 C C . GLY A 1 99 ? -2.109 30.375 3.244 1.00 47.06 99 GLY A C 1
ATOM 790 O O . GLY A 1 99 ? -1.506 31.378 3.617 1.00 47.06 99 GLY A O 1
ATOM 791 N N . ASP A 1 100 ? -1.867 29.167 3.763 1.00 46.94 100 ASP A N 1
ATOM 792 C CA . ASP A 1 100 ? -0.749 28.944 4.694 1.00 46.94 100 ASP A CA 1
ATOM 793 C C . ASP A 1 100 ? 0.620 29.213 4.023 1.00 46.94 100 ASP A C 1
ATOM 795 O O . ASP A 1 100 ? 0.879 28.728 2.915 1.00 46.94 100 ASP A O 1
ATOM 799 N N . LYS A 1 101 ? 1.459 30.046 4.653 1.00 46.72 101 LYS A N 1
ATOM 800 C CA . LYS A 1 101 ? 2.749 30.526 4.114 1.00 46.72 101 LYS A CA 1
ATOM 801 C C . LYS A 1 101 ? 3.906 29.568 4.395 1.00 46.72 101 LYS A C 1
ATOM 803 O O . LYS A 1 101 ? 4.932 29.680 3.731 1.00 46.72 101 LYS A O 1
ATOM 808 N N . ASP A 1 102 ? 3.706 28.629 5.316 1.00 43.88 102 ASP A N 1
ATOM 809 C CA . ASP A 1 102 ? 4.689 27.612 5.699 1.00 43.88 102 ASP A CA 1
ATOM 810 C C . ASP A 1 102 ? 4.450 26.268 4.987 1.00 43.88 102 ASP A C 1
ATOM 812 O O . ASP A 1 102 ? 5.125 25.273 5.261 1.00 43.88 102 ASP A O 1
ATOM 816 N N . SER A 1 103 ? 3.502 26.216 4.039 1.00 44.94 103 SER A N 1
ATOM 817 C CA . SER A 1 103 ? 3.356 25.057 3.158 1.00 44.94 103 SER A CA 1
ATOM 818 C C . SER A 1 103 ? 4.663 24.836 2.385 1.00 44.94 103 SER A C 1
ATOM 820 O O . SER A 1 103 ? 5.224 25.809 1.872 1.00 44.94 103 SER A O 1
ATOM 822 N N . PRO A 1 104 ? 5.122 23.583 2.198 1.00 42.62 104 PRO A N 1
ATOM 823 C CA . PRO A 1 104 ? 6.102 23.263 1.172 1.00 42.62 104 PRO A CA 1
ATOM 824 C C . PRO A 1 104 ? 5.424 23.469 -0.183 1.00 42.62 104 PRO A C 1
ATOM 826 O O . PRO A 1 104 ? 4.881 22.561 -0.808 1.00 42.62 104 PRO A O 1
ATOM 829 N N . ILE A 1 105 ? 5.374 24.730 -0.587 1.00 48.19 105 ILE A N 1
ATOM 830 C CA . ILE A 1 105 ? 5.115 25.146 -1.943 1.00 48.19 105 ILE A CA 1
ATOM 831 C C . ILE A 1 105 ? 6.286 24.582 -2.742 1.00 48.19 105 ILE A C 1
ATOM 833 O O . ILE A 1 105 ? 7.439 24.802 -2.364 1.00 48.19 105 ILE A O 1
ATOM 837 N N . ASP A 1 106 ? 6.014 23.841 -3.816 1.00 47.75 106 ASP A N 1
ATOM 838 C CA . ASP A 1 106 ? 7.053 23.602 -4.809 1.00 47.75 106 ASP A CA 1
ATOM 839 C C . ASP A 1 106 ? 7.563 24.979 -5.252 1.00 47.75 106 ASP A C 1
ATOM 841 O O . ASP A 1 106 ? 6.841 25.755 -5.890 1.00 47.75 106 ASP A O 1
ATOM 845 N N . ALA A 1 107 ? 8.783 25.305 -4.819 1.00 45.41 107 ALA A N 1
ATOM 846 C CA . ALA A 1 107 ? 9.369 26.630 -4.945 1.00 45.41 107 ALA A CA 1
ATOM 847 C C . ALA A 1 107 ? 9.459 27.083 -6.412 1.00 45.41 107 ALA A C 1
ATOM 849 O O . ALA A 1 107 ? 9.570 28.282 -6.666 1.00 45.41 107 ALA A O 1
ATOM 850 N N . ALA A 1 108 ? 9.374 26.146 -7.364 1.00 46.03 108 ALA A N 1
ATOM 851 C CA . ALA A 1 108 ? 9.366 26.422 -8.791 1.00 46.03 108 ALA A CA 1
ATOM 852 C C . ALA A 1 108 ? 7.963 26.704 -9.365 1.00 46.03 108 ALA A C 1
ATOM 854 O O . ALA A 1 108 ? 7.849 27.511 -10.288 1.00 46.03 108 ALA A O 1
ATOM 855 N N . THR A 1 109 ? 6.896 26.076 -8.853 1.00 47.88 109 THR A N 1
ATOM 856 C CA . THR A 1 109 ? 5.579 26.062 -9.531 1.00 47.88 109 THR A CA 1
ATOM 857 C C . THR A 1 109 ? 4.438 26.717 -8.758 1.00 47.88 109 THR A C 1
ATOM 859 O O . THR A 1 109 ? 3.392 26.992 -9.341 1.00 47.88 109 THR A O 1
ATOM 862 N N . GLN A 1 110 ? 4.602 26.993 -7.463 1.00 53.62 110 GLN A N 1
ATOM 863 C CA . GLN A 1 110 ? 3.520 27.459 -6.584 1.00 53.62 110 GLN A CA 1
ATOM 864 C C . GLN A 1 110 ? 2.324 26.490 -6.433 1.00 53.62 110 GLN A C 1
ATOM 866 O O . GLN A 1 110 ? 1.318 26.838 -5.808 1.00 53.62 110 GLN A O 1
ATOM 871 N N . ILE A 1 111 ? 2.419 25.263 -6.958 1.00 58.47 111 ILE A N 1
ATOM 872 C CA . ILE A 1 111 ? 1.347 24.262 -6.910 1.00 58.47 111 ILE A CA 1
ATOM 873 C C . ILE A 1 111 ? 1.437 23.475 -5.599 1.00 58.47 111 ILE A C 1
ATOM 875 O O . ILE A 1 111 ? 2.499 23.003 -5.197 1.00 58.47 111 ILE A O 1
ATOM 879 N N . ARG A 1 112 ? 0.297 23.332 -4.913 1.00 64.00 112 ARG A N 1
ATOM 880 C CA . ARG A 1 112 ? 0.189 22.558 -3.669 1.00 64.00 112 ARG A CA 1
ATOM 881 C C . ARG A 1 112 ? -0.091 21.089 -3.962 1.00 64.00 112 ARG A C 1
ATOM 883 O O . ARG A 1 112 ? -0.948 20.773 -4.787 1.00 64.00 112 ARG A O 1
ATOM 890 N N . LYS A 1 113 ? 0.573 20.199 -3.222 1.00 70.56 113 LYS A N 1
ATOM 891 C CA . LYS A 1 113 ? 0.282 18.762 -3.251 1.00 70.56 113 LYS A CA 1
ATOM 892 C C . LYS A 1 113 ? -1.155 18.498 -2.771 1.00 70.56 113 LYS A C 1
ATOM 894 O O . LYS A 1 113 ? -1.566 19.077 -1.762 1.00 70.56 113 LYS A O 1
ATOM 899 N N . PRO A 1 114 ? -1.928 17.641 -3.459 1.00 78.94 114 PRO A N 1
ATOM 900 C CA . PRO A 1 114 ? -3.259 17.259 -2.996 1.00 78.94 114 PRO A CA 1
ATOM 901 C C . PRO A 1 114 ? -3.214 16.520 -1.648 1.00 78.94 114 PRO A C 1
ATOM 903 O O . PRO A 1 114 ? -2.279 15.769 -1.378 1.00 78.94 114 PRO A O 1
ATOM 906 N N . TYR A 1 115 ? -4.258 16.688 -0.827 1.00 82.12 115 TYR A N 1
ATOM 907 C CA . TYR A 1 115 ? -4.377 16.055 0.499 1.00 82.12 115 TYR A CA 1
ATOM 908 C C . TYR A 1 115 ? -4.254 14.523 0.453 1.00 82.12 115 TYR A C 1
ATOM 910 O O . TYR A 1 115 ? -3.590 13.925 1.294 1.00 82.12 115 TYR A O 1
ATOM 918 N N . CYS A 1 116 ? -4.870 13.902 -0.553 1.00 85.69 116 CYS A N 1
ATOM 919 C CA . CYS A 1 116 ? -4.615 12.521 -0.935 1.00 85.69 116 CYS A CA 1
ATOM 920 C C . CYS A 1 116 ? -3.994 12.548 -2.326 1.00 85.69 116 CYS A C 1
ATOM 922 O O . CYS A 1 116 ? -4.610 13.074 -3.260 1.00 85.69 116 CYS A O 1
ATOM 924 N N . HIS A 1 117 ? -2.797 11.997 -2.474 1.00 87.31 117 HIS A N 1
ATOM 925 C CA . HIS A 1 117 ? -2.095 12.034 -3.747 1.00 87.31 117 HIS A CA 1
ATOM 926 C C . HIS A 1 117 ? -1.383 10.720 -4.068 1.00 87.31 117 HIS A C 1
ATOM 928 O O . HIS A 1 117 ? -1.080 9.908 -3.197 1.00 87.31 117 HIS A O 1
ATOM 934 N N . LEU A 1 118 ? -1.159 10.522 -5.362 1.00 88.62 118 LEU A N 1
ATOM 935 C CA . LEU A 1 118 ? -0.351 9.465 -5.940 1.00 88.62 118 LEU A CA 1
ATOM 936 C C . LEU A 1 118 ? 0.888 10.108 -6.555 1.00 88.62 118 LEU A C 1
ATOM 938 O O . LEU A 1 118 ? 0.768 10.947 -7.446 1.00 88.62 118 LEU A O 1
ATOM 942 N N . HIS A 1 119 ? 2.061 9.692 -6.106 1.00 87.12 119 HIS A N 1
ATOM 943 C CA . HIS A 1 119 ? 3.335 10.043 -6.713 1.00 87.12 119 HIS A CA 1
ATOM 944 C C . HIS A 1 119 ? 3.859 8.839 -7.499 1.00 87.12 119 HIS A C 1
ATOM 946 O O . HIS A 1 119 ? 3.955 7.741 -6.957 1.00 87.12 119 HIS A O 1
ATOM 952 N N . VAL A 1 120 ? 4.180 9.028 -8.778 1.00 84.50 120 VAL A N 1
ATOM 953 C CA . VAL A 1 120 ? 4.732 7.980 -9.651 1.00 84.50 120 VAL A CA 1
ATOM 954 C C . VAL A 1 120 ? 6.075 8.440 -10.188 1.00 84.50 120 VAL A C 1
ATOM 956 O O . VAL A 1 120 ? 6.231 9.606 -10.550 1.00 84.50 120 VAL A O 1
ATOM 959 N N . GLY A 1 121 ? 7.040 7.530 -10.278 1.00 82.75 121 GLY A N 1
ATOM 960 C CA . GLY A 1 121 ? 8.331 7.868 -10.855 1.00 82.75 121 GLY A CA 1
ATOM 961 C C . GLY A 1 121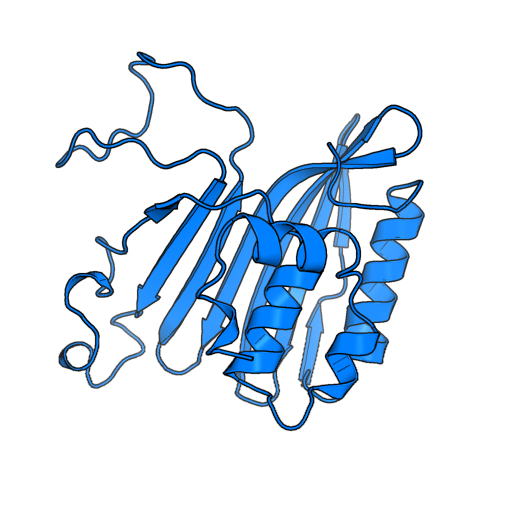 ? 9.243 6.677 -11.089 1.00 82.75 121 GLY A C 1
ATOM 962 O O . GLY A 1 121 ? 8.860 5.514 -10.958 1.00 82.75 121 GLY A O 1
ATOM 963 N N . ALA A 1 122 ? 10.478 6.996 -11.460 1.00 80.00 122 ALA A N 1
ATOM 964 C CA . ALA A 1 122 ? 11.513 6.042 -11.816 1.00 80.00 122 ALA A CA 1
ATOM 965 C C . ALA A 1 122 ? 12.851 6.446 -11.163 1.00 80.00 122 ALA A C 1
ATOM 967 O O . ALA A 1 122 ? 13.330 7.569 -11.347 1.00 80.00 122 ALA A O 1
ATOM 968 N N . GLN A 1 123 ? 13.463 5.549 -10.383 1.00 72.44 123 GLN A N 1
ATOM 969 C CA . GLN A 1 123 ? 14.756 5.788 -9.738 1.00 72.44 123 GLN A CA 1
ATOM 970 C C . GLN A 1 123 ? 15.896 5.689 -10.756 1.00 72.44 123 GLN A C 1
ATOM 972 O O . GLN A 1 123 ? 16.145 4.637 -11.343 1.00 72.44 123 GLN A O 1
ATOM 977 N N . LYS A 1 124 ? 16.608 6.806 -10.944 1.00 65.25 124 LYS A N 1
ATOM 978 C CA . LYS A 1 124 ? 17.712 6.957 -11.903 1.00 65.25 124 LYS A CA 1
ATOM 979 C C . LYS A 1 124 ? 18.838 5.948 -11.677 1.00 65.25 124 LYS A C 1
ATOM 981 O O . LYS A 1 124 ? 19.488 5.542 -12.630 1.00 65.25 124 LYS A O 1
ATOM 986 N N . GLU A 1 125 ? 19.058 5.554 -10.429 1.00 64.75 125 GLU A N 1
ATOM 987 C CA . GLU A 1 125 ? 20.125 4.642 -10.021 1.00 64.75 125 GLU A CA 1
ATOM 988 C C . GLU A 1 125 ? 19.826 3.170 -10.360 1.00 64.75 125 GLU A C 1
ATOM 990 O O . GLU A 1 125 ? 20.726 2.338 -10.302 1.00 64.75 125 GLU A O 1
ATOM 995 N N . SER A 1 126 ? 18.580 2.845 -10.721 1.00 61.28 126 SER A N 1
ATOM 996 C CA . SER A 1 126 ? 18.103 1.470 -10.946 1.00 61.28 126 SER A CA 1
ATOM 997 C C . SER A 1 126 ? 17.580 1.232 -12.365 1.00 61.28 126 SER A C 1
ATOM 999 O O . SER A 1 126 ? 16.978 0.194 -12.635 1.00 61.28 126 SER A O 1
ATOM 1001 N N . ILE A 1 127 ? 17.763 2.198 -13.272 1.00 61.81 127 ILE A N 1
ATOM 1002 C CA . ILE A 1 127 ? 17.233 2.141 -14.634 1.00 61.81 127 ILE A CA 1
ATOM 1003 C C . ILE A 1 127 ? 18.357 2.381 -15.637 1.00 61.81 127 ILE A C 1
ATOM 1005 O O . ILE A 1 127 ? 18.805 3.511 -15.820 1.00 61.81 127 ILE A O 1
ATOM 1009 N N . ASP A 1 128 ? 18.714 1.338 -16.387 1.00 57.75 128 ASP A N 1
ATOM 1010 C CA . ASP A 1 128 ? 19.697 1.420 -17.478 1.00 57.75 128 ASP A CA 1
ATOM 1011 C C . ASP A 1 128 ? 19.236 2.326 -18.640 1.00 57.75 128 ASP A C 1
ATOM 1013 O O . ASP A 1 128 ? 20.035 2.739 -19.477 1.00 57.75 128 ASP A O 1
ATOM 1017 N N . ARG A 1 129 ? 17.930 2.628 -18.724 1.00 62.16 129 ARG A N 1
ATOM 1018 C CA . ARG A 1 129 ? 17.293 3.423 -19.793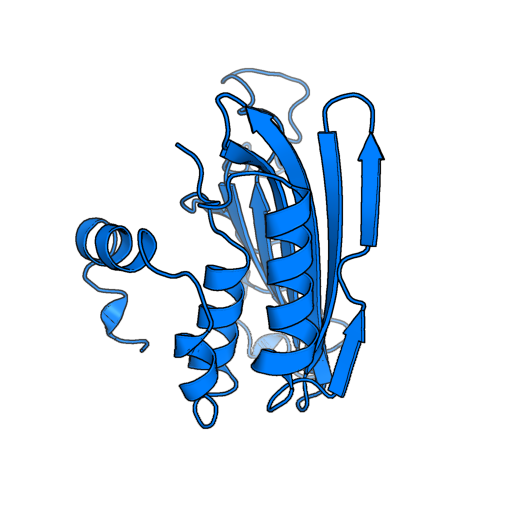 1.00 62.16 129 ARG A CA 1
ATOM 1019 C C . ARG A 1 129 ? 16.227 4.387 -19.268 1.00 62.16 129 ARG A C 1
ATOM 1021 O O . ARG A 1 129 ? 15.049 4.254 -19.595 1.00 62.16 129 ARG A O 1
ATOM 1028 N N . LEU A 1 130 ? 16.624 5.369 -18.455 1.00 64.81 130 LEU A N 1
ATOM 1029 C CA . LEU A 1 130 ? 15.705 6.396 -17.928 1.00 64.81 130 LEU A CA 1
ATOM 1030 C C . LEU A 1 130 ? 14.979 7.144 -19.066 1.00 64.81 130 LEU A C 1
ATOM 1032 O O . LEU A 1 130 ? 13.849 7.597 -18.911 1.00 64.81 130 LEU A O 1
ATOM 1036 N N . GLU A 1 131 ? 15.614 7.204 -20.238 1.00 62.41 131 GLU A N 1
ATOM 1037 C CA . GLU A 1 131 ? 15.069 7.742 -21.485 1.00 62.41 131 GLU A CA 1
ATOM 1038 C C . GLU A 1 131 ? 13.800 7.027 -21.976 1.00 62.41 131 GLU A C 1
ATOM 1040 O O . GLU A 1 131 ? 12.979 7.649 -22.645 1.00 62.41 131 GLU A O 1
ATOM 1045 N N . GLY A 1 132 ? 13.613 5.750 -21.621 1.00 63.62 132 GLY A N 1
ATOM 1046 C CA . GLY A 1 132 ? 12.417 4.974 -21.955 1.00 63.62 132 GLY A CA 1
ATOM 1047 C C . GLY A 1 132 ? 11.194 5.318 -21.102 1.00 63.62 132 GLY A C 1
ATOM 1048 O O . GLY A 1 132 ? 10.083 4.930 -21.454 1.00 63.62 132 GLY A O 1
ATOM 1049 N N . PHE A 1 133 ? 11.380 6.052 -20.001 1.00 64.44 133 PHE A N 1
ATOM 1050 C CA . PHE A 1 133 ? 10.278 6.582 -19.207 1.00 64.44 133 PHE A CA 1
ATOM 1051 C C . PHE A 1 133 ? 9.858 7.957 -19.738 1.00 64.44 133 PHE A C 1
ATOM 1053 O O . PHE A 1 133 ? 10.732 8.743 -20.146 1.00 64.44 133 PHE A O 1
ATOM 1060 N N . PRO A 1 134 ? 8.547 8.273 -19.697 1.00 66.50 134 PRO A N 1
ATOM 1061 C CA . PRO A 1 134 ? 8.058 9.622 -19.938 1.00 66.50 134 PRO A CA 1
ATOM 1062 C C . PRO A 1 134 ? 8.878 10.640 -19.129 1.00 66.50 134 PRO A C 1
ATOM 1064 O O . PRO A 1 134 ? 9.192 10.356 -17.966 1.00 66.50 134 PRO A O 1
ATOM 1067 N N . PRO A 1 135 ? 9.300 11.773 -19.723 1.00 66.88 135 PRO A N 1
ATOM 1068 C CA . PRO A 1 135 ? 10.132 12.768 -19.047 1.00 66.88 135 PRO A CA 1
ATOM 1069 C C . PRO A 1 135 ? 9.598 13.194 -17.676 1.00 66.88 135 PRO A C 1
ATOM 1071 O O . PRO A 1 135 ? 10.385 13.352 -16.750 1.00 66.88 135 PRO A O 1
ATOM 1074 N N . GLU A 1 136 ? 8.277 13.283 -17.533 1.00 64.06 136 GLU A N 1
ATOM 1075 C CA . GLU A 1 136 ? 7.577 13.611 -16.293 1.00 64.06 136 GLU A CA 1
ATOM 1076 C C . GLU A 1 136 ? 7.767 12.573 -15.171 1.00 64.06 136 GLU A C 1
ATOM 1078 O O . GLU A 1 136 ? 7.573 12.894 -14.010 1.00 64.06 136 GLU A O 1
ATOM 1083 N N . LEU A 1 137 ? 8.179 11.337 -15.470 1.00 66.94 137 LEU A N 1
ATOM 1084 C CA . LEU A 1 137 ? 8.394 10.282 -14.466 1.00 66.94 137 LEU A CA 1
ATOM 1085 C C . LEU A 1 137 ? 9.861 10.154 -14.014 1.00 66.94 137 LEU A C 1
ATOM 1087 O O . LEU A 1 137 ? 10.191 9.279 -13.208 1.00 66.94 137 LEU A O 1
ATOM 1091 N N . ARG A 1 138 ? 10.769 10.993 -14.526 1.00 67.06 138 ARG A N 1
ATOM 1092 C CA . ARG A 1 138 ? 12.203 10.954 -14.195 1.00 67.06 138 ARG A CA 1
ATOM 1093 C C . ARG A 1 138 ? 12.443 11.706 -12.868 1.00 67.06 138 ARG A C 1
ATOM 1095 O O . ARG A 1 138 ? 11.936 12.801 -12.673 1.00 67.06 138 ARG A O 1
ATOM 1102 N N . LYS A 1 139 ? 13.168 11.087 -11.923 1.00 59.28 139 LYS A N 1
ATOM 1103 C CA . LYS A 1 139 ? 13.289 11.491 -10.496 1.00 59.28 139 LYS A CA 1
ATOM 1104 C C . LYS A 1 139 ? 13.525 13.003 -10.251 1.00 59.28 139 LYS A C 1
ATOM 1106 O O . LYS A 1 139 ? 14.365 13.601 -10.914 1.00 59.28 139 LYS A O 1
ATOM 1111 N N . HIS A 1 140 ? 12.879 13.508 -9.187 1.00 50.94 140 HIS A N 1
ATOM 1112 C CA . HIS A 1 140 ? 12.747 14.892 -8.669 1.00 50.94 140 HIS A CA 1
ATOM 1113 C C . HIS A 1 140 ? 11.577 15.736 -9.208 1.00 50.94 140 HIS A C 1
ATOM 1115 O O . HIS A 1 140 ? 11.180 16.657 -8.501 1.00 50.94 140 HIS A O 1
ATOM 1121 N N . ASP A 1 141 ? 10.935 15.318 -10.307 1.00 52.75 141 ASP A N 1
ATOM 1122 C CA . ASP A 1 141 ? 9.774 15.998 -10.920 1.00 52.75 141 ASP A CA 1
ATOM 1123 C C . ASP A 1 141 ? 8.555 15.074 -11.125 1.00 52.75 141 ASP A C 1
ATOM 1125 O O . ASP A 1 141 ? 7.650 15.376 -11.903 1.00 52.75 141 ASP A O 1
ATOM 1129 N N . GLY A 1 142 ? 8.519 13.931 -10.429 1.00 61.06 142 GLY A N 1
ATOM 1130 C CA . GLY A 1 142 ? 7.403 12.991 -10.517 1.00 61.06 142 GLY A CA 1
ATOM 1131 C C . GLY A 1 142 ? 6.072 13.675 -10.159 1.00 61.06 142 GLY A C 1
ATOM 1132 O O . GLY A 1 142 ? 5.946 14.243 -9.064 1.00 61.06 142 GLY A O 1
ATOM 1133 N N . PRO A 1 143 ? 5.058 13.651 -11.041 1.00 71.88 143 PRO A N 1
ATOM 1134 C CA . PRO A 1 143 ? 3.801 14.340 -10.808 1.00 71.88 143 PRO A CA 1
ATOM 1135 C C . PRO A 1 143 ? 3.079 13.763 -9.593 1.00 71.88 143 PRO A C 1
ATOM 1137 O O . PRO A 1 143 ? 3.045 12.552 -9.365 1.00 71.88 143 PRO A O 1
ATOM 1140 N N . HIS A 1 144 ? 2.484 14.665 -8.817 1.00 77.88 144 HIS A N 1
ATOM 1141 C CA . HIS A 1 144 ? 1.575 14.315 -7.737 1.00 77.88 144 HIS A CA 1
ATOM 1142 C C . HIS A 1 144 ? 0.154 14.434 -8.272 1.00 77.88 144 HIS A C 1
ATOM 1144 O O . HIS A 1 144 ? -0.350 15.533 -8.510 1.00 77.88 144 HIS A O 1
ATOM 1150 N N . TYR A 1 145 ? -0.497 13.297 -8.467 1.00 81.12 145 TYR A N 1
ATOM 1151 C CA . TYR A 1 145 ? -1.870 13.250 -8.940 1.00 81.12 145 TYR A CA 1
ATOM 1152 C C . TYR A 1 145 ? -2.819 13.219 -7.753 1.00 81.12 145 TYR A C 1
ATOM 1154 O O . TYR A 1 145 ? -2.656 12.402 -6.849 1.00 81.12 145 TYR A O 1
ATOM 1162 N N . GLY A 1 146 ? -3.830 14.087 -7.752 1.00 82.19 146 GLY A N 1
ATOM 1163 C CA . GLY A 1 146 ? -4.896 14.012 -6.757 1.00 82.19 146 GLY A CA 1
ATOM 1164 C C . GLY A 1 146 ? -5.630 12.679 -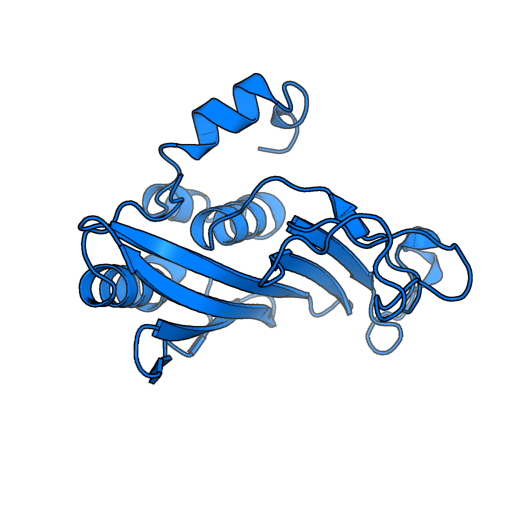6.865 1.00 82.19 146 GLY A C 1
ATOM 1165 O O . GLY A 1 146 ? -5.971 12.242 -7.961 1.00 82.19 146 GLY A O 1
ATOM 1166 N N . THR A 1 147 ? -5.880 12.039 -5.728 1.00 82.62 147 THR A N 1
ATOM 1167 C CA . THR A 1 147 ? -6.634 10.784 -5.651 1.00 82.62 147 THR A CA 1
ATOM 1168 C C . THR A 1 147 ? -7.708 10.880 -4.575 1.00 82.62 147 THR A C 1
ATOM 1170 O O . THR A 1 147 ? -7.677 11.742 -3.700 1.00 82.62 147 THR A O 1
ATOM 1173 N N . PHE A 1 148 ? -8.681 9.979 -4.629 1.00 83.06 148 PHE A N 1
ATOM 1174 C CA . PHE A 1 148 ? -9.541 9.696 -3.485 1.00 83.06 148 PHE A CA 1
ATOM 1175 C C . PHE A 1 148 ? -8.725 9.001 -2.378 1.00 83.06 148 PHE A C 1
ATOM 1177 O O . PHE A 1 148 ? -7.626 8.497 -2.628 1.00 83.06 148 PHE A O 1
ATOM 1184 N N . ARG A 1 149 ? -9.263 8.959 -1.149 1.00 86.50 149 ARG A N 1
ATOM 1185 C CA . ARG A 1 149 ? -8.660 8.173 -0.061 1.00 86.50 149 ARG A CA 1
ATOM 1186 C C . ARG A 1 149 ? -8.591 6.697 -0.477 1.00 86.50 149 ARG A C 1
ATOM 1188 O O . ARG A 1 149 ? -9.613 6.145 -0.879 1.00 86.50 149 ARG A O 1
ATOM 1195 N N . VAL A 1 150 ? -7.440 6.051 -0.319 1.00 87.56 150 VAL A N 1
ATOM 1196 C CA . VAL A 1 150 ? -7.226 4.637 -0.675 1.00 87.56 150 VAL A CA 1
ATOM 1197 C C . VAL A 1 150 ? -6.903 3.782 0.551 1.00 87.56 150 VAL A C 1
ATOM 1199 O O . VAL A 1 150 ? -6.294 4.260 1.505 1.00 87.56 150 VAL A O 1
ATOM 1202 N N . SER A 1 151 ? -7.315 2.513 0.528 1.00 89.06 151 SER A N 1
ATOM 1203 C CA . SER A 1 151 ? -6.933 1.508 1.527 1.00 89.06 151 SER A CA 1
ATOM 1204 C C . SER A 1 151 ? -5.737 0.681 1.048 1.00 89.06 151 SER A C 1
ATOM 1206 O O . SER A 1 151 ? -5.442 0.631 -0.148 1.00 89.06 151 SER A O 1
ATOM 1208 N N . LEU A 1 152 ? -5.081 -0.032 1.966 1.00 90.94 152 LEU A N 1
ATOM 1209 C CA . LEU A 1 152 ? -4.042 -0.996 1.603 1.00 90.94 152 LEU A CA 1
ATOM 1210 C C . LEU A 1 152 ? -4.576 -2.122 0.698 1.00 90.94 152 LEU A C 1
ATOM 1212 O O . LEU A 1 152 ? -3.891 -2.524 -0.239 1.00 90.94 152 LEU A O 1
ATOM 1216 N N . ASP A 1 153 ? -5.814 -2.587 0.920 1.00 90.81 153 ASP A N 1
ATOM 1217 C CA . ASP A 1 153 ? -6.471 -3.567 0.042 1.00 90.81 153 ASP A CA 1
ATOM 1218 C C . ASP A 1 153 ? -6.556 -3.069 -1.407 1.00 90.81 153 ASP A C 1
ATOM 1220 O O . ASP A 1 153 ? -6.302 -3.830 -2.336 1.00 90.81 153 ASP A O 1
ATOM 1224 N N . TYR A 1 154 ? -6.861 -1.783 -1.612 1.00 89.25 154 TYR A N 1
ATOM 1225 C CA . TYR A 1 154 ? -6.881 -1.192 -2.950 1.00 89.25 154 TYR A CA 1
ATOM 1226 C C . TYR A 1 154 ? -5.495 -1.218 -3.598 1.00 89.25 154 TYR A C 1
ATOM 1228 O O . TYR A 1 154 ? -5.353 -1.634 -4.747 1.00 89.25 154 TYR A O 1
ATOM 1236 N N . VAL A 1 155 ? -4.463 -0.813 -2.857 1.00 92.06 155 VAL A N 1
ATOM 1237 C CA . VAL A 1 155 ? -3.088 -0.809 -3.370 1.00 92.06 155 VAL A CA 1
ATOM 1238 C C . VAL A 1 155 ? -2.642 -2.222 -3.748 1.00 92.06 155 VAL A C 1
ATOM 1240 O O . VAL A 1 155 ? -2.078 -2.423 -4.822 1.00 92.06 155 VAL A O 1
ATOM 1243 N N . LEU A 1 156 ? -2.957 -3.217 -2.918 1.00 92.75 156 LEU A N 1
ATOM 1244 C CA . LEU A 1 156 ? -2.685 -4.621 -3.220 1.00 92.75 156 LEU A CA 1
ATOM 1245 C C . LEU A 1 156 ? -3.453 -5.105 -4.454 1.00 92.75 156 LEU A C 1
ATOM 1247 O O . LEU A 1 156 ? -2.874 -5.803 -5.282 1.00 92.75 156 LEU A O 1
ATOM 1251 N N . ALA A 1 157 ? -4.713 -4.699 -4.631 1.00 91.56 157 ALA A N 1
ATOM 1252 C CA . ALA A 1 157 ? -5.473 -5.030 -5.834 1.00 91.56 157 ALA A CA 1
ATOM 1253 C C . ALA A 1 157 ? -4.820 -4.455 -7.101 1.00 91.56 157 ALA A C 1
ATOM 1255 O O . ALA A 1 157 ? -4.676 -5.173 -8.090 1.00 91.56 157 ALA A O 1
ATOM 1256 N N . VAL A 1 158 ? -4.366 -3.195 -7.059 1.00 90.69 158 VAL A N 1
ATOM 1257 C CA . VAL A 1 158 ? -3.630 -2.562 -8.167 1.00 90.69 158 VAL A CA 1
ATOM 1258 C C . VAL A 1 158 ? -2.360 -3.349 -8.495 1.00 90.69 158 VAL A C 1
ATOM 1260 O O . VAL A 1 158 ? -2.111 -3.632 -9.667 1.00 90.69 158 VAL A O 1
ATOM 1263 N N . ILE A 1 159 ? -1.582 -3.746 -7.484 1.00 93.31 159 ILE A N 1
ATOM 1264 C CA . ILE A 1 159 ? -0.353 -4.532 -7.673 1.00 93.31 159 ILE A CA 1
ATOM 1265 C C . ILE A 1 159 ? -0.662 -5.882 -8.323 1.00 93.31 159 ILE A C 1
ATOM 1267 O O . ILE A 1 159 ? -0.061 -6.220 -9.341 1.00 93.31 159 ILE A O 1
ATOM 1271 N N . VAL A 1 160 ? -1.618 -6.635 -7.771 1.00 91.56 160 VAL A N 1
ATOM 1272 C CA . VAL A 1 160 ? -1.976 -7.974 -8.263 1.00 91.56 160 VAL A CA 1
ATOM 1273 C C . VAL A 1 160 ? -2.455 -7.914 -9.709 1.00 91.56 160 VAL A C 1
ATOM 1275 O O . VAL A 1 160 ? -1.973 -8.672 -10.543 1.00 91.56 160 VAL A O 1
ATOM 1278 N N . VAL A 1 161 ? -3.358 -6.989 -10.041 1.00 88.81 161 VAL A N 1
ATOM 1279 C CA . VAL A 1 161 ? -3.909 -6.881 -11.400 1.00 88.81 161 VAL A CA 1
ATOM 1280 C C . VAL A 1 161 ? -2.830 -6.539 -12.431 1.00 88.81 161 VAL A C 1
ATOM 1282 O O . VAL A 1 161 ? -2.843 -7.104 -13.523 1.00 88.81 161 VAL A O 1
ATOM 1285 N N . ASN A 1 162 ? -1.898 -5.643 -12.096 1.00 85.38 162 ASN A N 1
ATOM 1286 C CA . ASN A 1 162 ? -0.921 -5.134 -13.062 1.00 85.38 162 ASN A CA 1
ATOM 1287 C C . ASN A 1 162 ? 0.354 -5.980 -13.165 1.00 85.38 162 ASN A C 1
ATOM 1289 O O . ASN A 1 162 ? 1.000 -5.966 -14.212 1.00 85.38 162 ASN A O 1
ATOM 1293 N N . TYR A 1 163 ? 0.744 -6.678 -12.096 1.00 90.38 163 TYR A N 1
ATOM 1294 C CA . TYR A 1 163 ? 2.055 -7.334 -12.022 1.00 90.38 163 TYR A CA 1
ATOM 1295 C C . TYR A 1 163 ? 2.003 -8.824 -11.686 1.00 90.38 163 TYR A C 1
ATOM 1297 O O . TYR A 1 163 ? 2.972 -9.514 -11.979 1.00 90.38 163 TYR A O 1
ATOM 1305 N N . PHE A 1 164 ? 0.884 -9.320 -11.150 1.00 92.44 164 PHE A N 1
ATOM 1306 C CA . PHE A 1 164 ? 0.684 -10.738 -10.828 1.00 92.44 164 PHE A CA 1
ATOM 1307 C C . PHE A 1 164 ? -0.673 -11.253 -11.351 1.00 92.44 164 PHE A C 1
ATOM 1309 O O . PHE A 1 164 ? -1.478 -11.786 -10.575 1.00 92.44 164 PHE A O 1
ATOM 1316 N N . PRO A 1 165 ? -1.003 -11.055 -12.645 1.00 89.62 165 PRO A N 1
ATOM 1317 C CA . PRO A 1 165 ? -2.328 -11.368 -13.187 1.00 89.62 165 PRO A CA 1
ATOM 1318 C C . PRO A 1 165 ? -2.696 -12.858 -13.086 1.00 89.62 165 PRO A C 1
ATOM 1320 O O . PRO A 1 165 ? -3.874 -13.205 -13.003 1.00 89.62 165 PRO A O 1
ATOM 1323 N N . GLU A 1 166 ? -1.708 -13.746 -13.050 1.00 91.94 166 GLU A N 1
ATOM 1324 C CA . GLU A 1 166 ? -1.863 -15.180 -12.804 1.00 91.94 166 GLU A CA 1
ATOM 1325 C C . GLU A 1 166 ? -2.315 -15.506 -11.369 1.00 91.94 166 GLU A C 1
ATOM 1327 O O . GLU A 1 166 ? -2.881 -16.570 -11.122 1.00 91.94 166 GLU A O 1
ATOM 1332 N N . HIS A 1 167 ? -2.164 -14.562 -10.436 1.00 91.19 167 HIS A N 1
ATOM 1333 C CA . HIS A 1 167 ? -2.546 -14.688 -9.030 1.00 91.19 167 HIS A CA 1
ATOM 1334 C C . HIS A 1 167 ? -3.797 -13.867 -8.666 1.00 91.19 167 HIS A C 1
ATOM 1336 O O . HIS A 1 167 ? -4.027 -13.557 -7.497 1.00 91.19 167 HIS A O 1
ATOM 1342 N N . LYS A 1 168 ? -4.677 -13.568 -9.637 1.00 87.25 168 LYS A N 1
ATOM 1343 C CA . LYS A 1 168 ? -5.954 -12.849 -9.416 1.00 87.25 168 LYS A CA 1
ATOM 1344 C C . LYS A 1 168 ? -6.861 -13.467 -8.337 1.00 87.25 168 LYS A C 1
ATOM 1346 O O . LYS A 1 168 ? -7.704 -12.762 -7.792 1.00 87.25 168 LYS A O 1
ATOM 1351 N N . ALA A 1 169 ? -6.682 -14.741 -7.977 1.00 88.06 169 ALA A N 1
ATOM 1352 C CA . ALA A 1 169 ? -7.391 -15.367 -6.855 1.00 88.06 169 ALA A CA 1
ATOM 1353 C C . ALA A 1 169 ? -7.141 -14.658 -5.507 1.00 88.06 169 ALA A C 1
ATOM 1355 O O . ALA A 1 169 ? -8.014 -14.663 -4.648 1.00 88.06 169 ALA A O 1
ATOM 1356 N N . VAL A 1 170 ? -6.000 -13.980 -5.336 1.00 89.06 170 VAL A N 1
ATOM 1357 C CA . VAL A 1 170 ? -5.702 -13.164 -4.144 1.00 89.06 170 VAL A CA 1
ATOM 1358 C C . VAL A 1 170 ? -6.742 -12.056 -3.943 1.00 89.06 170 VAL A C 1
ATOM 1360 O O . VAL A 1 170 ? -7.058 -11.701 -2.808 1.00 89.06 170 VAL A O 1
ATOM 1363 N N . LEU A 1 171 ? -7.335 -11.545 -5.029 1.00 88.62 171 LEU A N 1
ATOM 1364 C CA . LEU A 1 171 ? -8.308 -10.452 -4.976 1.00 88.62 171 LEU A CA 1
ATOM 1365 C C . LEU A 1 171 ? -9.553 -10.800 -4.150 1.00 88.62 171 LEU A C 1
ATOM 1367 O O . LEU A 1 171 ? -10.157 -9.898 -3.577 1.00 88.62 171 LEU A O 1
ATOM 1371 N N . SER A 1 172 ? -9.929 -12.080 -4.034 1.00 87.88 172 SER A N 1
ATOM 1372 C CA . SER A 1 172 ? -11.098 -12.483 -3.239 1.00 87.88 172 SER A CA 1
ATOM 1373 C C . SER A 1 172 ? -10.888 -12.355 -1.729 1.00 87.88 172 SER A C 1
ATOM 1375 O O . SER A 1 172 ? -11.857 -12.405 -0.978 1.00 87.88 172 SER A O 1
ATOM 1377 N N . ALA A 1 173 ? -9.639 -12.225 -1.276 1.00 88.44 173 ALA A N 1
ATOM 1378 C CA . ALA A 1 173 ? -9.304 -12.005 0.129 1.00 88.44 173 ALA A CA 1
ATOM 1379 C C . ALA A 1 173 ? -9.261 -10.515 0.514 1.00 88.44 173 ALA A C 1
ATOM 1381 O O . ALA A 1 173 ? -9.156 -10.184 1.696 1.00 88.44 173 ALA A O 1
ATOM 1382 N N . LEU A 1 174 ? -9.320 -9.618 -0.474 1.00 89.12 174 LEU A N 1
ATOM 1383 C CA . LEU A 1 174 ? -9.241 -8.176 -0.271 1.00 89.12 174 LEU A CA 1
ATOM 1384 C C . LEU A 1 174 ? -10.623 -7.604 0.040 1.00 89.12 174 LEU A C 1
ATOM 1386 O O . LEU A 1 174 ? -11.613 -7.935 -0.617 1.00 89.12 174 LEU A O 1
ATOM 1390 N N . ASN A 1 175 ? -10.698 -6.692 1.012 1.00 86.69 175 ASN A N 1
ATOM 1391 C CA . ASN A 1 175 ? -11.952 -5.996 1.300 1.00 86.69 175 ASN A CA 1
ATOM 1392 C C . ASN A 1 175 ? -12.142 -4.806 0.344 1.00 86.69 175 ASN A C 1
ATOM 1394 O O . ASN A 1 175 ? -11.807 -3.666 0.662 1.00 86.69 175 ASN A O 1
ATOM 1398 N N . LEU A 1 176 ? -12.668 -5.091 -0.850 1.00 77.25 176 LEU A N 1
ATOM 1399 C CA . LEU A 1 176 ? -12.908 -4.106 -1.914 1.00 77.25 176 LEU A CA 1
ATOM 1400 C C . LEU A 1 176 ? -14.350 -3.555 -1.927 1.00 77.25 176 LEU A C 1
ATOM 1402 O O . LEU A 1 176 ? -14.714 -2.830 -2.856 1.00 77.25 176 LEU A O 1
ATOM 1406 N N . GLY A 1 177 ? -15.174 -3.902 -0.926 1.00 62.12 177 GLY A N 1
ATOM 1407 C 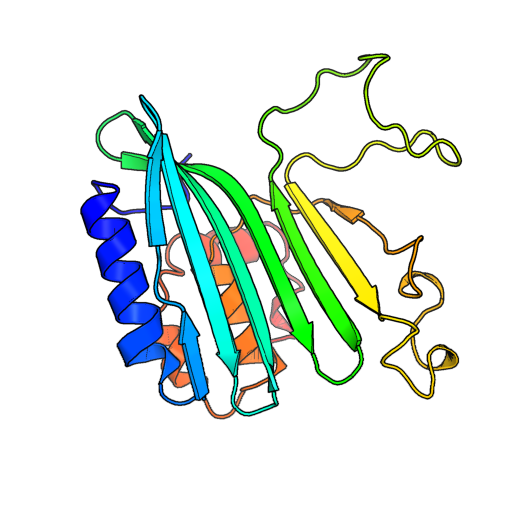CA . GLY A 1 177 ? -16.637 -3.741 -0.935 1.00 62.12 177 GLY A CA 1
ATOM 1408 C C . GLY A 1 177 ? -17.137 -2.338 -1.295 1.00 62.12 177 GLY A C 1
ATOM 1409 O O . GLY A 1 177 ? -17.893 -2.187 -2.246 1.00 62.12 177 GLY A O 1
ATOM 1410 N N . ASP A 1 178 ? -16.659 -1.296 -0.612 1.00 55.00 178 ASP A N 1
ATOM 1411 C CA . ASP A 1 178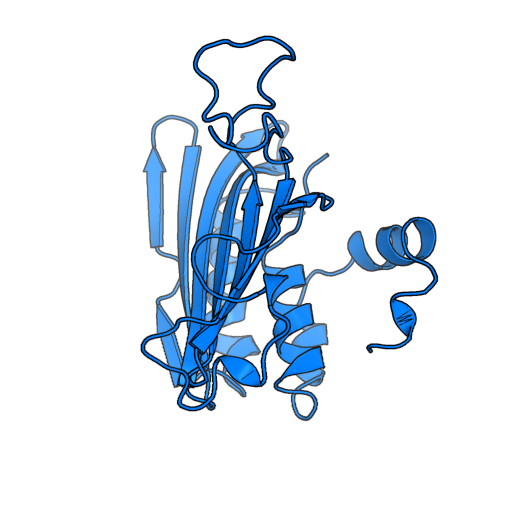 ? -17.091 0.092 -0.873 1.00 55.00 178 ASP A CA 1
ATOM 1412 C C . ASP A 1 178 ? -16.392 0.738 -2.087 1.00 55.00 178 ASP A C 1
ATOM 1414 O O . ASP A 1 178 ? -16.717 1.858 -2.491 1.00 55.00 178 ASP A O 1
ATOM 1418 N N . PHE A 1 179 ? -15.389 0.068 -2.655 1.00 58.25 179 PHE A N 1
ATOM 1419 C CA . PHE A 1 179 ? -14.506 0.626 -3.674 1.00 58.25 179 PHE A CA 1
ATOM 1420 C C . PHE A 1 179 ? -15.011 0.377 -5.103 1.00 58.25 179 PHE A C 1
ATOM 1422 O O . PHE A 1 179 ? -14.958 1.288 -5.938 1.00 58.25 179 PHE A O 1
ATOM 1429 N N . LEU A 1 180 ? -15.548 -0.817 -5.381 1.00 53.69 180 LEU A N 1
ATOM 1430 C CA . LEU A 1 180 ? -16.120 -1.150 -6.693 1.00 53.69 180 LEU A CA 1
ATOM 1431 C C . LEU A 1 180 ? -17.299 -0.233 -7.056 1.00 53.69 180 LEU A C 1
ATOM 1433 O O . LEU A 1 180 ? -17.476 0.112 -8.221 1.00 53.69 180 LEU A O 1
ATOM 1437 N N . ASP A 1 181 ? -18.053 0.238 -6.064 1.00 52.44 181 ASP A N 1
ATOM 1438 C CA . ASP A 1 181 ? -19.171 1.161 -6.284 1.00 52.44 181 ASP A CA 1
ATOM 1439 C C . ASP A 1 181 ? -18.711 2.613 -6.540 1.00 52.44 181 ASP A C 1
ATOM 1441 O O . ASP A 1 181 ? -19.353 3.362 -7.286 1.00 52.44 181 ASP A O 1
ATOM 1445 N N . ARG A 1 182 ? -17.556 3.021 -5.993 1.00 51.91 182 ARG A N 1
ATOM 1446 C CA . ARG A 1 182 ? -16.991 4.376 -6.163 1.00 51.91 182 ARG A CA 1
ATOM 1447 C C . ARG A 1 182 ? -16.208 4.547 -7.463 1.00 51.91 182 ARG A C 1
ATOM 1449 O O . ARG A 1 182 ? -16.278 5.603 -8.088 1.00 51.91 182 ARG A O 1
ATOM 1456 N N . THR A 1 183 ? -15.494 3.518 -7.913 1.00 52.50 183 THR A N 1
ATOM 1457 C CA . THR A 1 183 ? -14.798 3.565 -9.212 1.00 52.50 183 THR A CA 1
ATOM 1458 C C . THR A 1 183 ? -15.759 3.574 -10.391 1.00 52.50 183 THR A C 1
ATOM 1460 O O . THR A 1 183 ? -15.543 4.343 -11.327 1.00 52.50 183 THR A O 1
ATOM 1463 N N . ARG A 1 184 ? -16.873 2.828 -10.310 1.00 48.09 184 ARG A N 1
ATOM 1464 C CA . ARG A 1 184 ? -17.975 2.897 -11.292 1.00 48.09 184 ARG A CA 1
ATOM 1465 C C . ARG A 1 184 ? -18.532 4.299 -11.484 1.00 48.09 184 ARG A C 1
ATOM 1467 O O . ARG A 1 184 ? -18.947 4.637 -12.587 1.00 48.09 184 ARG A O 1
ATOM 1474 N N . THR A 1 185 ? -18.564 5.097 -10.422 1.00 47.09 185 THR A N 1
ATOM 1475 C CA . THR A 1 185 ? -19.187 6.423 -10.432 1.00 47.09 185 THR A CA 1
ATOM 1476 C C . THR A 1 185 ? -18.210 7.555 -10.748 1.00 47.09 185 THR A C 1
ATOM 1478 O O . THR A 1 185 ? -18.635 8.547 -11.332 1.00 47.09 185 THR A O 1
ATOM 1481 N N . GLN A 1 186 ? -16.919 7.426 -10.414 1.00 43.09 186 GLN A N 1
ATOM 1482 C CA . GLN A 1 186 ? -15.940 8.514 -10.582 1.00 43.09 186 GLN A CA 1
ATOM 1483 C C . GLN A 1 186 ? -14.971 8.338 -11.761 1.00 43.09 186 GLN A C 1
ATOM 1485 O O . GLN A 1 186 ? -14.493 9.338 -12.291 1.00 43.09 186 GLN A O 1
ATOM 1490 N N . PHE A 1 187 ? -14.710 7.108 -12.216 1.00 41.84 187 PHE A N 1
ATOM 1491 C CA . PHE A 1 187 ? -13.804 6.834 -13.340 1.00 41.84 187 PHE A CA 1
ATOM 1492 C C . PHE A 1 187 ? -14.369 5.723 -14.242 1.00 41.84 187 PHE A C 1
ATOM 1494 O O . PHE A 1 187 ? -13.837 4.610 -14.259 1.00 41.84 187 PHE A O 1
ATOM 1501 N N . PRO A 1 188 ? -15.431 5.997 -15.026 1.00 37.22 188 PRO A N 1
ATOM 1502 C CA . PRO A 1 188 ? -16.079 4.984 -15.866 1.00 37.22 188 PRO A CA 1
ATOM 1503 C C . PRO A 1 188 ? -15.131 4.342 -16.897 1.00 37.22 188 PRO A C 1
ATOM 1505 O O . PRO A 1 188 ? -15.367 3.221 -17.337 1.00 37.22 188 PRO A O 1
ATOM 1508 N N . THR A 1 189 ? -14.030 5.012 -17.248 1.00 37.12 189 THR A N 1
ATOM 1509 C CA . THR A 1 189 ? -13.029 4.567 -18.230 1.00 37.12 189 THR A CA 1
ATOM 1510 C C . THR A 1 189 ? -11.855 3.766 -17.655 1.00 37.12 189 THR A C 1
ATOM 1512 O O . THR A 1 189 ? -11.107 3.177 -18.432 1.00 37.12 189 THR A O 1
ATOM 1515 N N . ALA A 1 190 ? -11.686 3.672 -16.329 1.00 34.50 190 ALA A N 1
ATOM 1516 C CA . ALA A 1 190 ? -10.590 2.892 -15.729 1.00 34.50 190 ALA A CA 1
ATOM 1517 C C . ALA A 1 190 ? -10.805 1.364 -15.816 1.00 34.50 190 ALA A C 1
ATOM 1519 O O . ALA A 1 190 ? -9.887 0.587 -15.561 1.00 34.50 190 ALA A O 1
ATOM 1520 N N . TYR A 1 191 ? -11.996 0.923 -16.238 1.00 33.41 191 TYR A N 1
ATOM 1521 C CA . TYR A 1 191 ? -12.356 -0.490 -16.411 1.00 33.41 191 TYR A CA 1
ATOM 1522 C C . TYR A 1 191 ? -11.643 -1.207 -17.564 1.00 33.41 191 TYR A C 1
ATOM 1524 O O . TYR A 1 191 ? -11.824 -2.409 -17.727 1.00 33.41 191 TYR A O 1
ATOM 1532 N N . HIS A 1 192 ? -10.815 -0.512 -18.346 1.00 30.08 192 HIS A N 1
ATOM 1533 C CA . HIS A 1 192 ? -10.007 -1.141 -19.395 1.00 30.08 192 HIS A CA 1
ATOM 1534 C C . HIS A 1 192 ? -8.643 -1.663 -18.913 1.00 30.08 192 HIS A C 1
ATOM 1536 O O . HIS A 1 192 ? -7.862 -2.140 -19.732 1.00 30.08 192 HIS A O 1
ATOM 1542 N N . LEU A 1 193 ? -8.359 -1.601 -17.607 1.00 29.80 193 LEU A N 1
ATOM 1543 C CA . LEU A 1 193 ? -7.115 -2.100 -17.002 1.00 29.80 193 LEU A CA 1
ATOM 1544 C C . LEU A 1 193 ? -7.338 -3.217 -15.956 1.00 29.80 193 LEU A C 1
ATOM 1546 O O . LEU A 1 193 ? -6.464 -3.442 -15.123 1.00 29.80 193 LEU A O 1
ATOM 1550 N N . ILE A 1 194 ? -8.480 -3.922 -15.993 1.00 35.59 194 ILE A N 1
ATOM 1551 C CA . ILE A 1 194 ? -8.752 -5.135 -15.184 1.00 35.59 194 ILE A CA 1
ATOM 1552 C C . ILE A 1 194 ? -8.785 -6.377 -16.079 1.00 35.59 194 ILE A C 1
ATOM 1554 O O . ILE A 1 194 ? -9.479 -6.315 -17.115 1.00 35.59 194 ILE A O 1
#